Protein AF-A0A7Y7TY84-F1 (afdb_monomer_lite)

Radius of gyration: 26.04 Å; chains: 1; bounding box: 91×41×77 Å

pLDDT: mean 82.01, std 16.74, range [38.75, 97.69]

Secondary structure (DSSP, 8-state):
--------------------------------TT--STTPPP-IIIIIHHHHHHHH-STTTTSSSSSS---SSHHHHHTT--TT-GGG-HHHHHHHS--TTT--SSPTTSPPPPHHHHHHHHHHHHTT------TT----SS--IIIIIHHHHHHHTTTTSSTTT-GGG---SSHHHHHHHH-TTSTT---HHHHHHTSSS--SSTTS---HHHHHHHHHHHHTT----

Foldseek 3Di:
DDDDDDDDDDDDDDDDDPPPPPPPPPPDPPQFPVCPDPPDAQACVAQQQLQCCQFACDVQGQVVPHDDHHSNDLVRQVVQADALDLPPGLVLQLQPPCNPPHRHPPHPPFDGQDPNSSVSVVRCSNNGVDNHHCPPDFPLPDFACRRQVQSLCSSFPQRQQDPVNNVVVHHDNDLVSVCLCPPPVHPNHVPVLCQLVVVVDQHGPNSDHNDPRSSSSSVSCVVVVNDND

Sequence (229 aa):
MITKNVSRFPLLAITFILLISLSSCRHDAELPPIIANVGDSIMFDSQVLPIIVSNCSMAGCHDGSGEKFPLLNYEQVSRRVKAGNPNKSSLYQVITTKGLAGNPMPPSPYPSLTNAQITVIQLWIMEGAKNTSSVNYCDSIHVNYSGTIRSILDNNCVSCHNTALASGNLSLLTYDEVKNATDPSSATFMNLLDHIEGNGYSQMPQNGSLSTCNIAQIKKWINDGFPKN

Structure (mmCIF, N/CA/C/O backbone):
data_AF-A0A7Y7TY84-F1
#
_entry.id   AF-A0A7Y7TY84-F1
#
loop_
_atom_site.group_PDB
_atom_site.id
_atom_site.type_symbol
_atom_site.label_atom_id
_atom_site.label_alt_id
_atom_site.label_comp_id
_atom_site.label_asym_id
_atom_site.label_entity_id
_atom_site.label_seq_id
_atom_site.pdbx_PDB_ins_code
_atom_site.Cartn_x
_atom_site.Cartn_y
_atom_site.Cartn_z
_atom_site.occupancy
_atom_site.B_iso_or_equiv
_atom_site.auth_seq_id
_atom_site.auth_comp_id
_atom_site.auth_asym_id
_atom_site.auth_atom_id
_atom_site.pdbx_PDB_model_num
ATOM 1 N N . MET A 1 1 ? -69.925 -24.127 -57.680 1.00 38.75 1 MET A N 1
ATOM 2 C CA . MET A 1 1 ? -68.553 -24.553 -57.333 1.00 38.75 1 MET A CA 1
ATOM 3 C C . MET A 1 1 ? -67.814 -23.320 -56.813 1.00 38.75 1 MET A C 1
ATOM 5 O O . MET A 1 1 ? -67.667 -22.389 -57.583 1.00 38.75 1 MET A O 1
ATOM 9 N N . ILE A 1 2 ? -67.439 -23.304 -55.521 1.00 45.41 2 ILE A N 1
ATOM 10 C CA . ILE A 1 2 ? -66.267 -22.585 -54.956 1.00 45.41 2 ILE A CA 1
ATOM 11 C C . ILE A 1 2 ? -66.297 -21.037 -55.105 1.00 45.41 2 ILE A C 1
ATOM 13 O O . ILE A 1 2 ? -65.926 -20.501 -56.137 1.00 45.41 2 ILE A O 1
ATOM 17 N N . THR A 1 3 ? -66.761 -20.251 -54.120 1.00 41.44 3 THR A N 1
ATOM 18 C CA . THR A 1 3 ? -65.983 -19.487 -53.088 1.00 41.44 3 THR A CA 1
ATOM 19 C C . THR A 1 3 ? -66.597 -18.076 -52.966 1.00 41.44 3 THR A C 1
ATOM 21 O O . THR A 1 3 ? -67.262 -17.658 -53.899 1.00 41.44 3 THR A O 1
ATOM 24 N N . LYS A 1 4 ? -66.484 -17.250 -51.918 1.00 42.44 4 LYS A N 1
ATOM 25 C CA . LYS A 1 4 ? -65.759 -17.236 -50.639 1.00 42.44 4 LYS A CA 1
ATOM 26 C C . LYS A 1 4 ? -66.503 -16.246 -49.727 1.00 42.44 4 LYS A C 1
ATOM 28 O O . LYS A 1 4 ? -66.894 -15.170 -50.165 1.00 42.44 4 LYS A O 1
ATOM 33 N N . ASN A 1 5 ? -66.656 -16.625 -48.467 1.00 52.06 5 ASN A N 1
ATOM 34 C CA . ASN A 1 5 ? -67.073 -15.778 -47.358 1.00 52.06 5 ASN A CA 1
ATOM 35 C C . ASN A 1 5 ? -65.866 -14.940 -46.903 1.00 52.06 5 ASN A C 1
ATOM 37 O O . ASN A 1 5 ? -64.819 -15.540 -46.660 1.00 52.06 5 ASN A O 1
ATOM 41 N N . VAL A 1 6 ? -65.984 -13.614 -46.757 1.00 55.28 6 VAL A N 1
ATOM 42 C CA . VAL A 1 6 ? -65.069 -12.842 -45.895 1.00 55.28 6 VAL A CA 1
ATOM 43 C C . VAL A 1 6 ? -65.826 -11.693 -45.230 1.00 55.28 6 VAL A C 1
ATOM 45 O O . VAL A 1 6 ? -66.338 -10.780 -45.874 1.00 55.28 6 VAL A O 1
ATOM 48 N N . SER A 1 7 ? -65.900 -11.797 -43.909 1.00 46.66 7 SER A N 1
ATOM 49 C CA . SER A 1 7 ? -66.475 -10.864 -42.952 1.00 46.66 7 SER A CA 1
ATOM 50 C C . SER A 1 7 ? -65.587 -9.640 -42.698 1.00 46.66 7 SER A C 1
ATOM 52 O O . SER A 1 7 ? -64.369 -9.674 -42.851 1.00 46.66 7 SER A O 1
ATOM 54 N N . ARG A 1 8 ? -66.251 -8.570 -42.254 1.00 56.09 8 ARG A N 1
ATOM 55 C CA . ARG A 1 8 ? -65.731 -7.257 -41.848 1.00 56.09 8 ARG A CA 1
ATOM 56 C C . ARG A 1 8 ? -64.619 -7.325 -40.791 1.00 56.09 8 ARG A C 1
ATOM 58 O O . ARG A 1 8 ? -64.715 -8.123 -39.867 1.00 56.09 8 ARG A O 1
ATOM 65 N N . PHE A 1 9 ? -63.692 -6.367 -40.841 1.00 50.41 9 PHE A N 1
ATOM 66 C CA . PHE A 1 9 ? -62.851 -5.970 -39.706 1.00 50.41 9 PHE A CA 1
ATOM 67 C C . PHE A 1 9 ? -62.749 -4.437 -39.646 1.00 50.41 9 PHE A C 1
ATOM 69 O O . PHE A 1 9 ? -62.275 -3.840 -40.614 1.00 50.41 9 PHE A O 1
ATOM 76 N N . PRO A 1 10 ? -63.186 -3.772 -38.558 1.00 49.25 10 PRO A N 1
ATOM 77 C CA . PRO A 1 10 ? -62.831 -2.388 -38.306 1.00 49.25 10 PRO A CA 1
ATOM 78 C C . PRO A 1 10 ? -61.475 -2.303 -37.589 1.00 49.25 10 PRO A C 1
ATOM 80 O O . PRO A 1 10 ? -61.120 -3.136 -36.757 1.00 49.25 10 PRO A O 1
ATOM 83 N N . LEU A 1 11 ? -60.732 -1.271 -37.971 1.00 49.44 11 LEU A N 1
ATOM 84 C CA . LEU A 1 11 ? -59.384 -0.903 -37.554 1.00 49.44 11 LEU A CA 1
ATOM 85 C C . LEU A 1 11 ? -59.323 -0.636 -36.033 1.00 49.44 11 LEU A C 1
ATOM 87 O O . LEU A 1 11 ? -59.952 0.306 -35.554 1.00 49.44 11 LEU A O 1
ATOM 91 N N . LEU A 1 12 ? -58.554 -1.426 -35.275 1.00 48.00 12 LEU A N 1
ATOM 92 C CA . LEU A 1 12 ? -58.175 -1.098 -33.895 1.00 48.00 12 LEU A CA 1
ATOM 93 C C . LEU A 1 12 ? -56.816 -0.382 -33.926 1.00 48.00 12 LEU A C 1
ATOM 95 O O . LEU A 1 12 ? -55.810 -0.975 -34.310 1.00 48.00 12 LEU A O 1
ATOM 99 N N . ALA A 1 13 ? -56.783 0.894 -33.545 1.00 55.25 13 ALA A N 1
ATOM 100 C CA . ALA A 1 13 ? -55.544 1.642 -33.358 1.00 55.25 13 ALA A CA 1
ATOM 101 C C . ALA A 1 13 ? -54.876 1.199 -32.045 1.00 55.25 13 ALA A C 1
ATOM 103 O O . ALA A 1 13 ? -55.401 1.453 -30.963 1.00 55.25 13 ALA A O 1
ATOM 104 N N . ILE A 1 14 ? -53.732 0.520 -32.143 1.00 58.44 14 ILE A N 1
ATOM 105 C CA . ILE A 1 14 ? -52.910 0.115 -30.997 1.00 58.44 14 ILE A CA 1
ATOM 106 C C . ILE A 1 14 ? -51.800 1.156 -30.834 1.00 58.44 14 ILE A C 1
ATOM 108 O O . ILE A 1 14 ? -50.874 1.226 -31.640 1.00 58.44 14 ILE A O 1
ATOM 112 N N . THR A 1 15 ? -51.896 1.981 -29.797 1.00 56.38 15 THR A N 1
ATOM 113 C CA . THR A 1 15 ? -50.815 2.860 -29.345 1.00 56.38 15 THR A CA 1
ATOM 114 C C . THR A 1 15 ? -49.748 2.023 -28.636 1.00 56.38 15 THR A C 1
ATOM 116 O O . THR A 1 15 ? -49.964 1.487 -27.552 1.00 56.38 15 THR A O 1
ATOM 119 N N . PHE A 1 16 ? -48.578 1.887 -29.262 1.00 55.72 16 PHE A N 1
ATOM 120 C CA . PHE A 1 16 ? -47.426 1.175 -28.710 1.00 55.72 16 PHE A CA 1
ATOM 121 C C . PHE A 1 16 ? -46.685 2.090 -27.720 1.00 55.72 16 PHE A C 1
ATOM 123 O O . PHE A 1 16 ? -45.885 2.935 -28.119 1.00 55.72 16 PHE A O 1
ATOM 130 N N . ILE A 1 17 ? -46.979 1.964 -26.422 1.00 57.50 17 ILE A N 1
ATOM 131 C CA . ILE A 1 17 ? -46.180 2.596 -25.363 1.00 57.50 17 ILE A CA 1
ATOM 132 C C . ILE A 1 17 ? -44.903 1.768 -25.207 1.00 57.50 17 ILE A C 1
ATOM 134 O O . ILE A 1 17 ? -44.909 0.685 -24.623 1.00 57.50 17 ILE A O 1
ATOM 138 N N . LEU A 1 18 ? -43.806 2.281 -25.765 1.00 55.44 18 LEU A N 1
ATOM 139 C CA . LEU A 1 18 ? -42.466 1.734 -25.593 1.00 55.44 18 LEU A CA 1
ATOM 140 C C . LEU A 1 18 ? -42.019 1.983 -24.141 1.00 55.44 18 LEU A C 1
ATOM 142 O O . LEU A 1 18 ? -41.504 3.048 -23.804 1.00 55.44 18 LEU A O 1
ATOM 146 N N . LEU A 1 19 ? -42.254 1.000 -23.270 1.00 52.84 19 LEU A N 1
ATOM 147 C CA . LEU A 1 19 ? -41.641 0.905 -21.946 1.00 52.84 19 LEU A CA 1
ATOM 148 C C . LEU A 1 19 ? -40.131 0.711 -22.129 1.00 52.84 19 LEU A C 1
ATOM 150 O O . LEU A 1 19 ? -39.639 -0.409 -22.239 1.00 52.84 19 LEU A O 1
ATOM 154 N N . ILE A 1 20 ? -39.396 1.821 -22.188 1.00 60.34 20 ILE A N 1
ATOM 155 C CA . ILE A 1 20 ? -37.940 1.827 -22.060 1.00 60.34 20 ILE A CA 1
ATOM 156 C C . ILE A 1 20 ? -37.644 1.484 -20.599 1.00 60.34 20 ILE A C 1
ATOM 158 O O . ILE A 1 20 ? -37.598 2.350 -19.726 1.00 60.34 20 ILE A O 1
ATOM 162 N N . SER A 1 21 ? -37.499 0.193 -20.318 1.00 53.09 21 SER A N 1
ATOM 163 C CA . SER A 1 21 ? -36.879 -0.284 -19.091 1.00 53.09 21 SER A CA 1
ATOM 164 C C . SER A 1 21 ? -35.449 0.246 -19.068 1.00 53.09 21 SER A C 1
ATOM 166 O O . SER A 1 21 ? -34.585 -0.233 -19.802 1.00 53.09 21 SER A O 1
ATOM 168 N N . LEU A 1 22 ? -35.216 1.276 -18.253 1.00 52.88 22 LEU A N 1
ATOM 169 C CA . LEU A 1 22 ? -33.881 1.707 -17.866 1.00 52.88 22 LEU A CA 1
ATOM 170 C C . LEU A 1 22 ? -33.252 0.554 -17.082 1.00 52.88 22 LEU A C 1
ATOM 172 O O . LEU A 1 22 ? -33.405 0.449 -15.865 1.00 52.88 22 LEU A O 1
ATOM 176 N N . SER A 1 23 ? -32.573 -0.337 -17.797 1.00 54.16 23 SER A N 1
ATOM 177 C CA . SER A 1 23 ? -31.614 -1.265 -17.218 1.00 54.16 23 SER A CA 1
ATOM 178 C C . SER A 1 23 ? -30.502 -0.422 -16.610 1.00 54.16 23 SER A C 1
ATOM 180 O O . SER A 1 23 ? -29.557 -0.015 -17.279 1.00 54.16 23 SER A O 1
ATOM 182 N N . SER A 1 24 ? -30.668 -0.078 -15.337 1.00 53.19 24 SER A N 1
ATOM 183 C CA . SER A 1 24 ? -29.605 0.496 -14.535 1.00 53.19 24 SER A CA 1
ATOM 184 C C . SER A 1 24 ? -28.547 -0.592 -14.385 1.00 53.19 24 SER A C 1
ATOM 186 O O . SER A 1 24 ? -28.731 -1.543 -13.627 1.00 53.19 24 SER A O 1
ATOM 188 N N . CYS A 1 25 ? -27.463 -0.492 -15.154 1.00 50.47 25 CYS A N 1
ATOM 189 C CA . CYS A 1 25 ? -26.256 -1.248 -14.868 1.00 50.47 25 CYS A CA 1
ATOM 190 C C . CYS A 1 25 ? -25.764 -0.774 -13.501 1.00 50.47 25 CYS A C 1
ATOM 192 O O . CYS A 1 25 ? -25.163 0.297 -13.386 1.00 50.47 25 CYS A O 1
ATOM 194 N N . ARG A 1 26 ? -26.040 -1.547 -12.449 1.00 58.84 26 ARG A N 1
ATOM 195 C CA . ARG A 1 26 ? -25.208 -1.473 -11.255 1.00 58.84 26 ARG A CA 1
ATOM 196 C C . ARG A 1 26 ? -23.823 -1.915 -11.713 1.00 58.84 26 ARG A C 1
ATOM 198 O O . ARG A 1 26 ? -23.641 -3.069 -12.077 1.00 58.84 26 ARG A O 1
ATOM 205 N N . HIS A 1 27 ? -22.883 -0.977 -11.779 1.00 48.97 27 HIS A N 1
ATOM 206 C CA . HIS A 1 27 ? -21.481 -1.348 -11.684 1.00 48.97 27 HIS A CA 1
ATOM 207 C C . HIS A 1 27 ? -21.316 -1.884 -10.266 1.00 48.97 27 HIS A C 1
ATOM 209 O O . HIS A 1 27 ? -21.264 -1.107 -9.310 1.00 48.97 27 HIS A O 1
ATOM 215 N N . ASP A 1 28 ? -21.338 -3.206 -10.129 1.00 48.22 28 ASP A N 1
ATOM 216 C CA . ASP A 1 28 ? -20.781 -3.835 -8.945 1.00 48.22 28 ASP A CA 1
ATOM 217 C C . ASP A 1 28 ? -19.327 -3.371 -8.854 1.00 48.22 28 ASP A C 1
ATOM 219 O O . ASP A 1 28 ? -18.624 -3.286 -9.864 1.00 48.22 28 ASP A O 1
ATOM 223 N N . ALA A 1 29 ? -18.896 -2.977 -7.657 1.00 48.38 29 ALA A N 1
ATOM 224 C CA . ALA A 1 29 ? -17.488 -2.724 -7.427 1.00 48.38 29 ALA A CA 1
ATOM 225 C C . ALA A 1 29 ? -16.772 -4.048 -7.692 1.00 48.38 29 ALA A C 1
ATOM 227 O O . ALA A 1 29 ? -16.908 -4.987 -6.907 1.00 48.38 29 ALA A O 1
ATOM 228 N N . GLU A 1 30 ? -16.077 -4.139 -8.823 1.00 47.59 30 GLU A N 1
ATOM 229 C CA . GLU A 1 30 ? -15.197 -5.260 -9.098 1.00 47.59 30 GLU A CA 1
ATOM 230 C C . GLU A 1 30 ? -14.172 -5.267 -7.968 1.00 47.59 30 GLU A C 1
ATOM 232 O O . GLU A 1 30 ? -13.385 -4.329 -7.796 1.00 47.59 30 GLU A O 1
ATOM 237 N N . LEU A 1 31 ? -14.296 -6.263 -7.091 1.00 52.38 31 LEU A N 1
ATOM 238 C CA . LEU A 1 31 ? -13.348 -6.464 -6.014 1.00 52.38 31 LEU A CA 1
ATOM 239 C C . LEU A 1 31 ? -11.975 -6.593 -6.682 1.00 52.38 31 LEU A C 1
ATOM 241 O O . LEU A 1 31 ? -11.872 -7.263 -7.712 1.00 52.38 31 LEU A O 1
ATOM 245 N N . PRO A 1 32 ? -10.926 -5.946 -6.149 1.00 52.16 32 PRO A N 1
ATOM 246 C CA . PRO A 1 32 ? -9.589 -6.122 -6.694 1.00 52.16 32 PRO A CA 1
ATOM 247 C C . PRO A 1 32 ? -9.288 -7.633 -6.789 1.00 52.16 32 PRO A C 1
ATOM 249 O O . PRO A 1 32 ? -9.705 -8.380 -5.895 1.00 52.16 32 PRO A O 1
ATOM 252 N N . PRO A 1 33 ? -8.565 -8.101 -7.825 1.00 50.56 33 PRO A N 1
ATOM 253 C CA . PRO A 1 33 ? -8.377 -9.526 -8.152 1.00 50.56 33 PRO A CA 1
ATOM 254 C C . PRO A 1 33 ? -7.636 -10.359 -7.082 1.00 50.56 33 PRO A C 1
ATOM 256 O O . PRO A 1 33 ? -7.300 -11.516 -7.299 1.00 50.56 33 PRO A O 1
ATOM 259 N N . ILE A 1 34 ? -7.414 -9.786 -5.900 1.00 48.75 34 ILE A N 1
ATOM 260 C CA . ILE A 1 34 ? -6.936 -10.434 -4.678 1.00 48.75 34 ILE A CA 1
ATOM 261 C C . ILE A 1 34 ? -8.008 -11.245 -3.940 1.00 48.75 34 ILE A C 1
ATOM 263 O O . ILE A 1 34 ? -7.641 -12.017 -3.060 1.00 48.75 34 ILE A O 1
ATOM 267 N N . ILE A 1 35 ? -9.296 -11.128 -4.285 1.00 49.88 35 ILE A N 1
ATOM 268 C CA . ILE A 1 35 ? -10.306 -12.104 -3.839 1.00 49.88 35 ILE A CA 1
ATOM 269 C C . ILE A 1 35 ? -10.431 -13.181 -4.917 1.00 49.88 35 ILE A C 1
ATOM 271 O O . ILE A 1 35 ? -11.467 -13.347 -5.562 1.00 49.88 35 ILE A O 1
ATOM 275 N N . ALA A 1 36 ? -9.333 -13.897 -5.158 1.00 44.31 36 ALA A N 1
ATOM 276 C CA . ALA A 1 36 ? -9.451 -15.211 -5.760 1.00 44.31 36 ALA A CA 1
ATOM 277 C C . ALA A 1 36 ? -10.326 -16.038 -4.799 1.00 44.31 36 ALA A C 1
ATOM 279 O O . ALA A 1 36 ? -9.948 -16.262 -3.660 1.00 44.31 36 ALA A O 1
ATOM 280 N N . ASN A 1 37 ? -11.524 -16.389 -5.270 1.00 48.41 37 ASN A N 1
ATOM 281 C CA . ASN A 1 37 ? -12.633 -17.062 -4.587 1.00 48.41 37 ASN A CA 1
ATOM 282 C C . ASN A 1 37 ? -13.436 -16.240 -3.567 1.00 48.41 37 ASN A C 1
ATOM 284 O O . ASN A 1 37 ? -13.011 -15.934 -2.456 1.00 48.41 37 ASN A O 1
ATOM 288 N N . VAL A 1 38 ? -14.709 -16.030 -3.911 1.00 40.38 38 VAL A N 1
ATOM 289 C CA . VAL A 1 38 ? -15.795 -15.824 -2.945 1.00 40.38 38 VAL A CA 1
ATOM 290 C C . VAL A 1 38 ? -15.818 -17.046 -2.011 1.00 40.38 38 VAL A C 1
ATOM 292 O O . VAL A 1 38 ? -16.409 -18.070 -2.342 1.00 40.38 38 VAL A O 1
ATOM 295 N N . GLY A 1 39 ? -15.106 -16.970 -0.885 1.00 51.69 39 GLY A N 1
ATOM 296 C CA . GLY A 1 39 ? -14.932 -18.085 0.052 1.00 51.69 39 GLY A CA 1
ATOM 297 C C . GLY A 1 39 ? -13.609 -18.084 0.822 1.00 51.69 39 GLY A C 1
ATOM 298 O O . GLY A 1 39 ? -13.559 -18.677 1.901 1.00 51.69 39 GLY A O 1
ATOM 299 N N . ASP A 1 40 ? -12.581 -17.392 0.326 1.00 69.25 40 ASP A N 1
ATOM 300 C CA . ASP A 1 40 ? -11.276 -17.332 0.990 1.00 69.25 40 ASP A CA 1
ATOM 301 C C . ASP A 1 40 ? -11.228 -16.180 2.011 1.00 69.25 40 ASP A C 1
ATOM 303 O O . ASP A 1 40 ? -11.660 -15.059 1.744 1.00 69.25 40 ASP A O 1
ATOM 307 N N . SER A 1 41 ? -10.750 -16.482 3.222 1.00 82.06 41 SER A N 1
ATOM 308 C CA . SER A 1 41 ? -10.644 -15.523 4.332 1.00 82.06 41 SER A CA 1
ATOM 309 C C . SER A 1 41 ? -9.516 -14.519 4.084 1.00 82.06 41 SER A C 1
ATOM 311 O O . SER A 1 41 ? -8.465 -14.885 3.556 1.00 82.06 41 SER A O 1
ATOM 313 N N . ILE A 1 42 ? -9.695 -13.272 4.525 1.00 86.69 42 ILE A N 1
ATOM 314 C CA . ILE A 1 42 ? -8.659 -12.243 4.419 1.00 86.69 42 ILE A CA 1
ATOM 315 C C . ILE A 1 42 ? -7.458 -12.587 5.311 1.00 86.69 42 ILE A C 1
ATOM 317 O O . ILE A 1 42 ? -7.570 -12.800 6.526 1.00 86.69 42 ILE A O 1
ATOM 321 N N . MET A 1 43 ? -6.278 -12.573 4.700 1.00 87.19 43 MET A N 1
ATOM 322 C CA . MET A 1 43 ? -4.996 -12.855 5.334 1.00 87.19 43 MET A CA 1
ATOM 323 C C . MET A 1 43 ? -4.375 -11.564 5.873 1.00 87.19 43 MET A C 1
ATOM 325 O O . MET A 1 43 ? -4.025 -10.656 5.116 1.00 87.19 43 MET A O 1
ATOM 329 N N . PHE A 1 44 ? -4.242 -11.455 7.196 1.00 90.94 44 PHE A N 1
ATOM 330 C CA . PHE A 1 44 ? -3.769 -10.228 7.834 1.00 90.94 44 PHE A CA 1
ATOM 331 C C . PHE A 1 44 ? -2.367 -9.832 7.360 1.00 90.94 44 PHE A C 1
ATOM 333 O O . PHE A 1 44 ? -2.159 -8.685 6.975 1.00 90.94 44 PHE A O 1
ATOM 340 N N . ASP A 1 45 ? -1.419 -10.767 7.360 1.00 85.88 45 ASP A N 1
ATOM 341 C CA . ASP A 1 45 ? -0.004 -10.483 7.085 1.00 85.88 45 ASP A CA 1
ATOM 342 C C . ASP A 1 45 ? 0.295 -10.014 5.650 1.00 85.88 45 ASP A C 1
ATOM 344 O O . ASP A 1 45 ? 1.262 -9.290 5.427 1.00 85.88 45 ASP A O 1
ATOM 348 N N . SER A 1 46 ? -0.532 -10.411 4.687 1.00 82.25 46 SER A N 1
ATOM 349 C CA . SER A 1 46 ? -0.295 -10.239 3.249 1.00 82.25 46 SER A CA 1
ATOM 350 C C . SER A 1 46 ? -1.284 -9.290 2.588 1.00 82.25 46 SER A C 1
ATOM 352 O O . SER A 1 46 ? -0.960 -8.715 1.551 1.00 82.25 46 SER A O 1
ATOM 354 N N . GLN A 1 47 ? -2.464 -9.085 3.181 1.00 87.12 47 GLN A N 1
ATOM 355 C CA . GLN A 1 47 ? -3.492 -8.212 2.612 1.00 87.12 47 GLN A CA 1
ATOM 356 C C . GLN A 1 47 ? -3.766 -6.981 3.479 1.00 87.12 47 GLN A C 1
ATOM 358 O O . GLN A 1 47 ? -3.991 -5.907 2.933 1.00 87.12 47 GLN A O 1
ATOM 363 N N . VAL A 1 48 ? -3.716 -7.089 4.811 1.00 92.81 48 VAL A N 1
ATOM 364 C CA . VAL A 1 48 ? -4.063 -5.969 5.710 1.00 92.81 48 VAL A CA 1
ATOM 365 C C . VAL A 1 48 ? -2.825 -5.209 6.167 1.00 92.81 48 VAL A C 1
ATOM 367 O O . VAL A 1 48 ? -2.751 -3.991 6.011 1.00 92.81 48 VAL A O 1
ATOM 370 N N . LEU A 1 49 ? -1.846 -5.916 6.730 1.00 91.81 49 LEU A N 1
ATOM 371 C CA . LEU A 1 49 ? -0.645 -5.321 7.303 1.00 91.81 49 LEU A CA 1
ATOM 372 C C . LEU A 1 49 ? 0.144 -4.478 6.286 1.00 91.81 49 LEU A C 1
ATOM 374 O O . LEU A 1 49 ? 0.513 -3.363 6.653 1.00 91.81 49 LEU A O 1
ATOM 378 N N . PRO A 1 50 ? 0.324 -4.905 5.017 1.00 90.31 50 PRO A N 1
ATOM 379 C CA . PRO A 1 50 ? 0.933 -4.077 3.977 1.00 90.31 50 PRO A CA 1
ATOM 380 C C . PRO A 1 50 ? 0.294 -2.699 3.821 1.00 90.31 50 PRO A C 1
ATOM 382 O O . PRO A 1 50 ? 0.996 -1.687 3.813 1.00 90.31 50 PRO A O 1
ATOM 385 N N . ILE A 1 51 ? -1.042 -2.655 3.779 1.00 93.69 51 ILE A N 1
ATOM 386 C CA . ILE A 1 51 ? -1.801 -1.410 3.639 1.00 93.69 51 ILE A CA 1
ATOM 387 C C . ILE A 1 51 ? -1.534 -0.512 4.848 1.00 93.69 51 ILE A C 1
ATOM 389 O O . ILE A 1 51 ? -1.263 0.676 4.681 1.00 93.69 51 ILE A O 1
ATOM 393 N N . ILE A 1 52 ? -1.579 -1.069 6.062 1.00 94.19 52 ILE A N 1
ATOM 394 C CA . ILE A 1 52 ? -1.376 -0.295 7.290 1.00 94.19 52 ILE A CA 1
ATOM 395 C C . ILE A 1 52 ? 0.052 0.243 7.387 1.00 94.19 52 ILE A C 1
ATOM 397 O O . ILE A 1 52 ? 0.239 1.442 7.597 1.00 94.19 52 ILE A O 1
ATOM 401 N N . VAL A 1 53 ? 1.061 -0.608 7.207 1.00 91.75 53 VAL A N 1
ATOM 402 C CA . VAL A 1 53 ? 2.463 -0.200 7.363 1.00 91.75 53 VAL A CA 1
ATOM 403 C C . VAL A 1 53 ? 2.831 0.870 6.335 1.00 91.75 53 VAL A C 1
ATOM 405 O O . VAL A 1 53 ? 3.438 1.879 6.692 1.00 91.75 53 VAL A O 1
ATOM 408 N N . SER A 1 54 ? 2.388 0.705 5.088 1.00 89.81 54 SER A N 1
ATOM 409 C CA . SER A 1 54 ? 2.765 1.597 3.983 1.00 89.81 54 SER A CA 1
ATOM 410 C C . SER A 1 54 ? 2.039 2.938 3.998 1.00 89.81 54 SER A C 1
ATOM 412 O O . SER A 1 54 ? 2.541 3.905 3.430 1.00 89.81 54 SER A O 1
ATOM 414 N N . ASN A 1 55 ? 0.863 3.019 4.629 1.00 91.50 55 ASN A N 1
ATOM 415 C CA . ASN A 1 55 ? 0.062 4.247 4.655 1.00 91.50 55 ASN A CA 1
ATOM 416 C C . ASN A 1 55 ? 0.039 4.936 6.025 1.00 91.50 55 ASN A C 1
ATOM 418 O O . ASN A 1 55 ? -0.316 6.108 6.102 1.00 91.50 55 ASN A O 1
ATOM 422 N N . CYS A 1 56 ? 0.370 4.241 7.117 1.00 91.31 56 CYS A N 1
ATOM 423 C CA . CYS A 1 56 ? 0.194 4.772 8.475 1.00 91.31 56 CYS A CA 1
ATOM 424 C C . CYS A 1 56 ? 1.477 4.752 9.306 1.00 91.31 56 CYS A C 1
ATOM 426 O O . CYS A 1 56 ? 1.688 5.651 10.122 1.00 91.31 56 CYS A O 1
ATOM 428 N N . SER A 1 57 ? 2.345 3.761 9.112 1.00 90.81 57 SER A N 1
ATOM 429 C CA . SER A 1 57 ? 3.547 3.578 9.933 1.00 90.81 57 SER A CA 1
ATOM 430 C C . SER A 1 57 ? 4.771 4.291 9.383 1.00 90.81 57 SER A C 1
ATOM 432 O O . SER A 1 57 ? 5.868 3.779 9.510 1.00 90.81 57 SER A O 1
ATOM 434 N N . MET A 1 58 ? 4.613 5.458 8.764 1.00 84.88 58 MET A N 1
ATOM 435 C CA . MET A 1 58 ? 5.729 6.262 8.248 1.00 84.88 58 MET A CA 1
ATOM 436 C C . MET A 1 58 ? 6.443 7.015 9.374 1.00 84.88 58 MET A C 1
ATOM 438 O O . MET A 1 58 ? 5.855 7.243 10.433 1.00 84.88 58 MET A O 1
ATOM 442 N N . ALA A 1 59 ? 7.690 7.427 9.125 1.00 83.88 59 ALA A N 1
ATOM 443 C CA . ALA A 1 59 ? 8.487 8.181 10.088 1.00 83.88 59 ALA A CA 1
ATOM 444 C C . ALA A 1 59 ? 7.706 9.390 10.644 1.00 83.88 59 ALA A C 1
ATOM 446 O O . ALA A 1 59 ? 7.187 10.206 9.880 1.00 83.88 59 ALA A O 1
ATOM 447 N N . GLY A 1 60 ? 7.590 9.482 11.971 1.00 84.06 60 GLY A N 1
ATOM 448 C CA . GLY A 1 60 ? 6.836 10.545 12.649 1.00 84.06 60 GLY A CA 1
ATOM 449 C C . GLY A 1 60 ? 5.306 10.378 12.662 1.00 84.06 60 GLY A C 1
ATOM 450 O O . GLY A 1 60 ? 4.615 11.266 13.157 1.00 84.06 60 GLY A O 1
ATOM 451 N N . CYS A 1 61 ? 4.770 9.264 12.150 1.00 88.62 61 CYS A N 1
ATOM 452 C CA . CYS A 1 61 ? 3.350 8.891 12.234 1.00 88.62 61 CYS A CA 1
ATOM 453 C C . CYS A 1 61 ? 3.160 7.730 13.236 1.00 88.62 61 CYS A C 1
ATOM 455 O O . CYS A 1 61 ? 3.487 7.868 14.413 1.00 88.62 61 CYS A O 1
ATOM 457 N N . HIS A 1 62 ? 2.654 6.570 12.794 1.00 90.94 62 HIS A N 1
ATOM 458 C CA . HIS A 1 62 ? 2.458 5.372 13.627 1.00 90.94 62 HIS A CA 1
ATOM 459 C C . HIS A 1 62 ? 3.628 4.374 13.528 1.00 90.94 62 HIS A C 1
ATOM 461 O O . HIS A 1 62 ? 3.428 3.153 13.506 1.00 90.94 62 HIS A O 1
ATOM 467 N N . ASP A 1 63 ? 4.849 4.899 13.436 1.00 88.62 63 ASP A N 1
ATOM 468 C CA . ASP A 1 63 ? 6.116 4.156 13.355 1.00 88.62 63 ASP A CA 1
ATOM 469 C C . ASP A 1 63 ? 6.658 3.712 14.726 1.00 88.62 63 ASP A C 1
ATOM 471 O O . ASP A 1 63 ? 7.615 2.950 14.806 1.00 88.62 63 ASP A O 1
ATOM 475 N N . GLY A 1 64 ? 6.053 4.191 15.817 1.00 85.69 64 GLY A N 1
ATOM 476 C CA . GLY A 1 64 ? 6.511 3.932 17.183 1.00 85.69 64 GLY A CA 1
ATOM 477 C C . GLY A 1 64 ? 7.544 4.926 17.720 1.00 85.69 64 GLY A C 1
ATOM 478 O O . GLY A 1 64 ? 7.971 4.754 18.861 1.00 85.69 64 GLY A O 1
ATOM 479 N N . SER A 1 65 ? 7.901 5.963 16.953 1.00 76.81 65 SER A N 1
ATOM 480 C CA . SER A 1 65 ? 8.845 7.019 17.351 1.00 76.81 65 SER A CA 1
ATOM 481 C C . SER A 1 65 ? 8.202 8.408 17.531 1.00 76.81 65 SER A C 1
ATOM 483 O O . SER A 1 65 ? 8.739 9.218 18.283 1.00 76.81 65 SER A O 1
ATOM 485 N N . GLY A 1 66 ? 7.057 8.675 16.882 1.00 63.31 66 GLY A N 1
ATOM 486 C CA . GLY A 1 66 ? 6.406 9.998 16.832 1.00 63.31 66 GLY A CA 1
ATOM 487 C C . GLY A 1 66 ? 5.404 10.308 17.960 1.00 63.31 66 GLY A C 1
ATOM 488 O O . GLY A 1 66 ? 5.769 10.751 19.045 1.00 63.31 66 GLY A O 1
ATOM 489 N N . GLU A 1 67 ? 4.109 10.117 17.698 1.00 53.94 67 GLU A N 1
ATOM 490 C CA . GLU A 1 67 ? 2.999 10.341 18.636 1.00 53.94 67 GLU A CA 1
ATOM 491 C C . GLU A 1 67 ? 1.983 9.202 18.507 1.00 53.94 67 GLU A C 1
ATOM 493 O O . GLU A 1 67 ? 1.711 8.727 17.412 1.00 53.94 67 GLU A O 1
ATOM 498 N N . LYS A 1 68 ? 1.357 8.818 19.629 1.00 69.94 68 LYS A N 1
ATOM 499 C CA . LYS A 1 68 ? 0.196 7.913 19.692 1.00 69.94 68 LYS A CA 1
ATOM 500 C C . LYS A 1 68 ? 0.376 6.591 18.927 1.00 69.94 68 LYS A C 1
ATOM 502 O O . LYS A 1 68 ? 0.021 6.481 17.768 1.00 69.94 68 LYS A O 1
ATOM 507 N N . PHE A 1 69 ? 0.730 5.558 19.696 1.00 85.19 69 PHE A N 1
ATOM 508 C CA . PHE A 1 69 ? 0.645 4.116 19.402 1.00 85.19 69 PHE A CA 1
ATOM 509 C C . PHE A 1 69 ? 1.207 3.633 18.035 1.00 85.19 69 PHE A C 1
ATOM 511 O O . PHE A 1 69 ? 0.782 4.078 16.973 1.00 85.19 69 PHE A O 1
ATOM 518 N N . PRO A 1 70 ? 2.100 2.631 18.028 1.00 91.31 70 PRO A N 1
ATOM 519 C CA . PRO A 1 70 ? 2.591 2.038 16.781 1.00 91.31 70 PRO A CA 1
ATOM 520 C C . PRO A 1 70 ? 1.501 1.220 16.063 1.00 91.31 70 PRO A C 1
ATOM 522 O O . PRO A 1 70 ? 0.553 0.769 16.711 1.00 91.31 70 PRO A O 1
ATOM 525 N N . LEU A 1 71 ? 1.647 1.033 14.743 1.00 93.50 71 LEU A N 1
ATOM 526 C CA . LEU A 1 71 ? 0.787 0.205 13.869 1.00 93.50 71 LEU A CA 1
ATOM 527 C C . LEU A 1 71 ? 1.605 -0.747 12.965 1.00 93.50 71 LEU A C 1
ATOM 529 O O . LEU A 1 71 ? 1.316 -0.930 11.790 1.00 93.50 71 LEU A O 1
ATOM 533 N N . LEU A 1 72 ? 2.636 -1.365 13.529 1.00 90.69 72 LEU A N 1
ATOM 534 C CA . LEU A 1 72 ? 3.647 -2.166 12.831 1.00 90.69 72 LEU A CA 1
ATOM 535 C C . LEU A 1 72 ? 3.314 -3.661 12.742 1.00 90.69 72 LEU A C 1
ATOM 537 O O . LEU A 1 72 ? 3.957 -4.393 11.998 1.00 90.69 72 LEU A O 1
ATOM 541 N N . ASN A 1 73 ? 2.368 -4.151 13.546 1.00 92.12 73 ASN A N 1
ATOM 542 C CA . ASN A 1 73 ? 2.052 -5.577 13.635 1.00 92.12 73 ASN A CA 1
ATOM 543 C C . ASN A 1 73 ? 0.602 -5.837 14.050 1.00 92.12 73 ASN A C 1
ATOM 545 O O . ASN A 1 73 ? -0.156 -4.923 14.389 1.00 92.12 73 ASN A O 1
ATOM 549 N N . TYR A 1 74 ? 0.220 -7.113 14.046 1.00 95.00 74 TYR A N 1
ATOM 550 C CA . TYR A 1 74 ? -1.126 -7.547 14.394 1.00 95.00 74 TYR A CA 1
ATOM 551 C C . TYR A 1 74 ? -1.572 -7.059 15.771 1.00 95.00 74 TYR A C 1
ATOM 553 O O . TYR A 1 74 ? -2.667 -6.514 15.902 1.00 95.00 74 TYR A O 1
ATOM 561 N N . GLU A 1 75 ? -0.750 -7.218 16.806 1.00 95.81 75 GLU A N 1
ATOM 562 C CA . GLU A 1 75 ? -1.112 -6.868 18.183 1.00 95.81 75 GLU A CA 1
ATOM 563 C C . GLU A 1 75 ? -1.436 -5.378 18.310 1.00 95.81 75 GLU A C 1
ATOM 565 O O . GLU A 1 75 ? -2.300 -4.971 19.085 1.00 95.81 75 GLU A O 1
ATOM 570 N N . GLN A 1 76 ? -0.739 -4.552 17.542 1.00 95.38 76 GLN A N 1
ATOM 571 C CA . GLN A 1 76 ? -0.912 -3.110 17.524 1.00 95.38 76 GLN A CA 1
ATOM 572 C C . GLN A 1 76 ? -2.142 -2.681 16.717 1.00 95.38 76 GLN A C 1
ATOM 574 O O . GLN A 1 76 ? -2.942 -1.875 17.204 1.00 95.38 76 GLN A O 1
ATOM 579 N N . VAL A 1 77 ? -2.331 -3.261 15.529 1.00 96.00 77 VAL A N 1
ATOM 580 C CA . VAL A 1 77 ? -3.464 -2.965 14.639 1.00 96.00 77 VAL A CA 1
ATOM 581 C C . VAL A 1 77 ? -4.780 -3.487 15.220 1.00 96.00 77 VAL A C 1
ATOM 583 O O . VAL A 1 77 ? -5.772 -2.757 15.269 1.00 96.00 77 VAL A O 1
ATOM 586 N N . SER A 1 78 ? -4.790 -4.716 15.742 1.00 96.88 78 SER A N 1
ATOM 587 C CA . SER A 1 78 ? -5.981 -5.371 16.309 1.00 96.88 78 SER A CA 1
ATOM 588 C C . SER A 1 78 ? -6.579 -4.607 17.497 1.00 96.88 78 SER A C 1
ATOM 590 O O . SER A 1 78 ? -7.797 -4.559 17.656 1.00 96.88 78 SER A O 1
ATOM 592 N N . ARG A 1 79 ? -5.759 -3.897 18.284 1.00 96.38 79 ARG A N 1
ATOM 593 C CA . ARG A 1 79 ? -6.232 -3.015 19.372 1.00 96.38 79 ARG A CA 1
ATOM 594 C C . ARG A 1 79 ? -7.093 -1.845 18.883 1.00 96.38 79 ARG A C 1
ATOM 596 O O . ARG A 1 79 ? -7.708 -1.167 19.705 1.00 96.38 79 ARG A O 1
ATOM 603 N N . ARG A 1 80 ? -7.092 -1.544 17.579 1.00 95.62 80 ARG A N 1
ATOM 604 C CA . ARG A 1 80 ? -7.815 -0.403 16.979 1.00 95.62 80 ARG A CA 1
ATOM 605 C C . ARG A 1 80 ? -9.094 -0.812 16.274 1.00 95.62 80 ARG A C 1
ATOM 607 O O . ARG A 1 80 ? -9.790 0.032 15.705 1.00 95.62 80 ARG A O 1
ATOM 614 N N . VAL A 1 81 ? -9.417 -2.096 16.330 1.00 96.75 81 VAL A N 1
ATOM 615 C CA . VAL A 1 81 ? -10.601 -2.648 15.697 1.00 96.75 81 VAL A CA 1
ATOM 616 C C . VAL A 1 81 ? -11.453 -3.397 16.703 1.00 96.75 81 VAL A C 1
ATOM 618 O O . VAL A 1 81 ? -10.977 -3.960 17.686 1.00 96.75 81 VAL A O 1
ATOM 621 N N . LYS A 1 82 ? -12.754 -3.392 16.444 1.00 97.62 82 LYS A N 1
ATOM 622 C CA . LYS A 1 82 ? -13.719 -4.255 17.100 1.00 97.62 82 LYS A CA 1
ATOM 623 C C . LYS A 1 82 ? -14.078 -5.358 16.116 1.00 97.62 82 LYS A C 1
ATOM 625 O O . LYS A 1 82 ? -14.793 -5.102 15.149 1.00 97.62 82 LYS A O 1
ATOM 630 N N . ALA A 1 83 ? -13.592 -6.567 16.384 1.00 97.69 83 ALA A N 1
ATOM 631 C CA . ALA A 1 83 ? -13.896 -7.759 15.599 1.00 97.69 83 ALA A CA 1
ATOM 632 C C . ALA A 1 83 ? -15.405 -7.868 15.300 1.00 97.69 83 ALA A C 1
ATOM 634 O O . ALA A 1 83 ? -16.246 -7.674 16.184 1.00 97.69 83 ALA A O 1
ATOM 635 N N . GLY A 1 84 ? -15.738 -8.115 14.034 1.00 96.94 84 GLY A N 1
ATOM 636 C CA . GLY A 1 84 ? -17.103 -8.197 13.515 1.00 96.94 84 GLY A CA 1
ATOM 637 C C . GLY A 1 84 ? -17.829 -6.855 13.361 1.00 96.94 84 GLY A C 1
ATOM 638 O O . GLY A 1 84 ? -18.997 -6.843 12.981 1.00 96.94 84 GLY A O 1
ATOM 639 N N . ASN A 1 85 ? -17.204 -5.712 13.677 1.00 96.69 85 ASN A N 1
ATOM 640 C CA . ASN A 1 85 ? -17.883 -4.415 13.638 1.00 96.69 85 ASN A CA 1
ATOM 641 C C . ASN A 1 85 ? -16.976 -3.264 13.149 1.00 96.69 85 ASN A C 1
ATOM 643 O O . ASN A 1 85 ? -16.421 -2.516 13.966 1.00 96.69 85 ASN A O 1
ATOM 647 N N . PRO A 1 86 ? -16.877 -3.056 11.820 1.00 94.25 86 PRO A N 1
ATOM 648 C CA . PRO A 1 86 ? -16.127 -1.942 11.232 1.00 94.25 86 PRO A CA 1
ATOM 649 C C . PRO A 1 86 ? -16.577 -0.576 11.768 1.00 94.25 86 PRO A C 1
ATOM 651 O O . PRO A 1 86 ? -15.756 0.233 12.186 1.00 94.25 86 PRO A O 1
ATOM 654 N N . ASN A 1 87 ? -17.885 -0.351 11.906 1.00 91.50 87 ASN A N 1
ATOM 655 C CA . ASN A 1 87 ? -18.427 0.928 12.381 1.00 91.50 87 ASN A CA 1
ATOM 656 C C . ASN A 1 87 ? -18.073 1.254 13.840 1.00 91.50 87 ASN A C 1
ATOM 658 O O . ASN A 1 87 ? -18.170 2.409 14.246 1.00 91.50 87 ASN A O 1
ATOM 662 N N . LYS A 1 88 ? -17.658 0.270 14.645 1.00 93.12 88 LYS A N 1
ATOM 663 C CA . LYS A 1 88 ? -17.161 0.463 16.021 1.00 93.12 88 LYS A CA 1
ATOM 664 C C . LYS A 1 88 ? -15.637 0.342 16.130 1.00 93.12 88 LYS A C 1
ATOM 666 O O . LYS A 1 88 ? -15.115 0.273 17.240 1.00 93.12 88 LYS A O 1
ATOM 671 N N . SER A 1 89 ? -14.940 0.301 15.000 1.00 94.56 89 SER A N 1
ATOM 672 C CA . SER A 1 89 ? -13.486 0.195 14.916 1.00 94.56 89 SER A CA 1
ATOM 673 C C . SER A 1 89 ? -12.889 1.573 14.655 1.00 94.56 89 SER A C 1
ATOM 675 O O . SER A 1 89 ? -13.169 2.173 13.620 1.00 94.56 89 SER A O 1
ATOM 677 N N . SER A 1 90 ? -12.060 2.080 15.571 1.00 92.44 90 SER A N 1
ATOM 678 C CA . SER A 1 90 ? -11.476 3.421 15.433 1.00 92.44 90 SER A CA 1
ATOM 679 C C . SER A 1 90 ? -10.606 3.543 14.184 1.00 92.44 90 SER A C 1
ATOM 681 O O . SER A 1 90 ? -10.683 4.561 13.504 1.00 92.44 90 SER A O 1
ATOM 683 N N . LEU A 1 91 ? -9.865 2.485 13.831 1.00 94.00 91 LEU A N 1
ATOM 684 C CA . LEU A 1 91 ? -9.099 2.411 12.584 1.00 94.00 91 LEU A CA 1
ATOM 685 C C . LEU A 1 91 ? -9.995 2.586 11.352 1.00 94.00 91 LEU A C 1
ATOM 687 O O . LEU A 1 91 ? -9.690 3.393 10.485 1.00 94.00 91 LEU A O 1
ATOM 691 N N . TYR A 1 92 ? -11.124 1.876 11.285 1.00 94.06 92 TYR A N 1
ATOM 692 C CA . TYR A 1 92 ? -12.011 1.927 10.120 1.00 94.06 92 TYR A CA 1
ATOM 693 C C . TYR A 1 92 ? -12.725 3.282 9.983 1.00 94.06 92 TYR A C 1
ATOM 695 O O . TYR A 1 92 ? -12.904 3.791 8.878 1.00 94.06 92 TYR A O 1
ATOM 703 N N . GLN A 1 93 ? -13.099 3.905 11.103 1.00 91.62 93 GLN A N 1
ATOM 704 C CA . GLN A 1 93 ? -13.772 5.208 11.098 1.00 91.62 93 GLN A CA 1
ATOM 705 C C . GLN A 1 93 ? -12.893 6.328 10.522 1.00 91.62 93 GLN A C 1
ATOM 707 O O . GLN A 1 93 ? -13.392 7.175 9.779 1.00 91.62 93 GLN A O 1
ATOM 712 N N . VAL A 1 94 ? -11.594 6.346 10.847 1.00 91.06 94 VAL A N 1
ATOM 713 C CA . VAL A 1 94 ? -10.688 7.418 10.392 1.00 91.06 94 VAL A CA 1
ATOM 714 C C . VAL A 1 94 ? -10.287 7.296 8.919 1.00 91.06 94 VAL A C 1
ATOM 716 O O . VAL A 1 94 ? -9.904 8.310 8.337 1.00 91.06 94 VAL A O 1
ATOM 719 N N . ILE A 1 95 ? -10.428 6.107 8.312 1.00 92.31 95 ILE A N 1
ATOM 720 C CA . ILE A 1 95 ? -10.091 5.858 6.896 1.00 92.31 95 ILE A CA 1
ATOM 721 C C . ILE A 1 95 ? -11.289 5.946 5.929 1.00 92.31 95 ILE A C 1
ATOM 723 O O . ILE A 1 95 ? -11.069 6.028 4.728 1.00 92.31 95 ILE A O 1
ATOM 727 N N . THR A 1 96 ? -12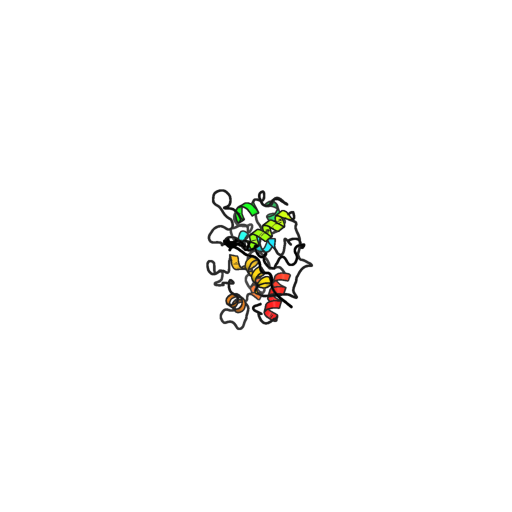.547 5.913 6.401 1.00 87.19 96 THR A N 1
ATOM 728 C CA . THR A 1 96 ? -13.731 5.769 5.511 1.00 87.19 96 THR A CA 1
ATOM 729 C C . THR A 1 96 ? -14.671 6.963 5.457 1.00 87.19 96 THR A C 1
ATOM 731 O O . THR A 1 96 ? -15.198 7.295 4.398 1.00 87.19 96 THR A O 1
ATOM 734 N N . THR A 1 97 ? -14.932 7.623 6.578 1.00 65.19 97 THR A N 1
ATOM 735 C CA . THR A 1 97 ? -16.015 8.608 6.637 1.00 65.19 97 THR A CA 1
ATOM 736 C C . THR A 1 97 ? -15.556 9.820 7.411 1.00 65.19 97 THR A C 1
ATOM 738 O O . THR A 1 97 ? -15.883 9.932 8.587 1.00 65.19 97 THR A O 1
ATOM 741 N N . LYS A 1 98 ? -14.795 10.720 6.768 1.00 56.09 98 LYS A N 1
ATOM 742 C CA . LYS A 1 98 ? -14.474 12.054 7.314 1.00 56.09 98 LYS A CA 1
ATOM 743 C C . LYS A 1 98 ? -14.173 11.987 8.820 1.00 56.09 98 LYS A C 1
ATOM 745 O O . LYS A 1 98 ? -14.984 12.482 9.603 1.00 56.09 98 LYS A O 1
ATOM 750 N N . GLY A 1 99 ? -13.104 11.277 9.206 1.00 47.28 99 GLY A N 1
ATOM 751 C CA . GLY A 1 99 ? -12.817 10.900 10.597 1.00 47.28 99 GLY A CA 1
ATOM 752 C C . GLY A 1 99 ? -13.251 11.987 11.581 1.00 47.28 99 GLY A C 1
ATOM 753 O O . GLY A 1 99 ? -12.769 13.111 11.473 1.00 47.28 99 GLY A O 1
ATOM 754 N N . LEU A 1 100 ? -14.254 11.665 12.410 1.00 56.03 100 LEU A N 1
ATOM 755 C CA . LEU A 1 100 ? -14.901 12.501 13.433 1.00 56.03 100 LEU A CA 1
ATOM 756 C C . LEU A 1 100 ? -14.364 13.947 13.493 1.00 56.03 100 LEU A C 1
ATOM 758 O O . LEU A 1 100 ? -13.305 14.197 14.058 1.00 56.03 100 LEU A O 1
ATOM 762 N N . ALA A 1 101 ? -15.099 14.898 12.915 1.00 52.44 101 ALA A N 1
ATOM 763 C CA . ALA A 1 101 ? -14.802 16.332 13.006 1.00 52.44 101 ALA A CA 1
ATOM 764 C C . ALA A 1 101 ? -13.418 16.797 12.476 1.00 52.44 101 ALA A C 1
ATOM 766 O O . ALA A 1 101 ? -12.902 17.802 12.958 1.00 52.44 101 ALA A O 1
ATOM 767 N N . GLY A 1 102 ? -12.845 16.146 11.451 1.00 58.84 102 GLY A N 1
ATOM 768 C CA . GLY A 1 102 ? -11.895 16.814 10.537 1.00 58.84 102 GLY A CA 1
ATOM 769 C C . GLY A 1 102 ? -10.467 16.269 10.432 1.00 58.84 102 GLY A C 1
ATOM 770 O O . GLY A 1 102 ? -9.664 16.906 9.760 1.00 58.84 102 GLY A O 1
ATOM 771 N N . ASN A 1 103 ? -10.144 15.107 11.011 1.00 75.00 103 ASN A N 1
ATOM 772 C CA . ASN A 1 103 ? -8.784 14.537 10.956 1.00 75.00 103 ASN A CA 1
ATOM 773 C C . ASN A 1 103 ? -8.773 13.142 10.292 1.00 75.00 103 ASN A C 1
ATOM 775 O O . ASN A 1 103 ? -8.687 12.133 11.000 1.00 75.00 103 ASN A O 1
ATOM 779 N N . PRO A 1 104 ? -8.924 13.051 8.954 1.00 87.00 104 PRO A N 1
ATOM 780 C CA . PRO A 1 104 ? -8.831 11.782 8.232 1.00 87.00 104 PRO A CA 1
ATOM 781 C C . PRO A 1 104 ? -7.407 11.214 8.278 1.00 87.00 104 PRO A C 1
ATOM 783 O O . PRO A 1 104 ? -6.438 11.969 8.370 1.00 87.00 104 PRO A O 1
ATOM 786 N N . MET A 1 105 ? -7.301 9.886 8.191 1.00 89.31 105 MET A N 1
ATOM 787 C CA . MET A 1 105 ? -6.020 9.186 8.104 1.00 89.31 105 MET A CA 1
ATOM 788 C C . MET A 1 105 ? -5.872 8.455 6.757 1.00 89.31 105 MET A C 1
ATOM 790 O O . MET A 1 105 ? -6.826 7.802 6.324 1.00 89.31 105 MET A O 1
ATOM 794 N N . PRO A 1 106 ? -4.682 8.508 6.130 1.00 89.75 106 PRO A N 1
ATOM 795 C CA . PRO A 1 106 ? -3.538 9.332 6.536 1.00 89.75 106 PRO A CA 1
ATOM 796 C C . PRO A 1 106 ? -3.805 10.841 6.328 1.00 89.75 106 PRO A C 1
ATOM 798 O O . PRO A 1 106 ? -4.683 11.205 5.541 1.00 89.75 106 PRO A O 1
ATOM 801 N N . PRO A 1 107 ? -3.113 11.731 7.068 1.00 87.62 107 PRO A N 1
ATOM 802 C CA . PRO A 1 107 ? -3.304 13.171 6.935 1.00 87.62 107 PRO A CA 1
ATOM 803 C C . PRO A 1 107 ? -2.697 13.685 5.621 1.00 87.62 107 PRO A C 1
ATOM 805 O O . PRO A 1 107 ? -1.784 13.082 5.065 1.00 87.62 107 PRO A O 1
ATOM 808 N N . SER A 1 108 ? -3.144 14.851 5.149 1.00 84.88 108 SER A N 1
ATOM 809 C CA . SER A 1 108 ? -2.474 15.559 4.045 1.00 84.88 108 SER A CA 1
ATOM 810 C C . SER A 1 108 ? -0.985 15.780 4.372 1.00 84.88 108 SER A C 1
ATOM 812 O O . SER A 1 108 ? -0.682 16.122 5.518 1.00 84.88 108 SER A O 1
ATOM 814 N N . PRO A 1 109 ? -0.049 15.652 3.411 1.00 85.31 109 PRO A N 1
ATOM 815 C CA . PRO A 1 109 ? -0.241 15.490 1.962 1.00 85.31 109 PRO A CA 1
ATOM 816 C C . PRO A 1 109 ? -0.372 14.037 1.473 1.00 85.31 109 PRO A C 1
ATOM 818 O O . PRO A 1 109 ? -0.371 13.808 0.264 1.00 85.31 109 PRO A O 1
ATOM 821 N N . TYR A 1 110 ? -0.471 13.056 2.370 1.00 86.12 110 TYR A N 1
ATOM 822 C CA . TYR A 1 110 ? -0.587 11.655 1.976 1.00 86.12 110 TYR A CA 1
ATOM 823 C C . TYR A 1 110 ? -1.949 11.367 1.329 1.00 86.12 110 TYR A C 1
ATOM 825 O O . TYR A 1 110 ? -2.974 11.873 1.799 1.00 86.12 110 TYR A O 1
ATOM 833 N N . PRO A 1 111 ? -1.989 10.571 0.244 1.00 85.88 111 PRO A N 1
ATOM 834 C CA . PRO A 1 111 ? -3.244 10.202 -0.390 1.00 85.88 111 PRO A CA 1
ATOM 835 C C . PRO A 1 111 ? -4.094 9.354 0.561 1.00 85.88 111 PRO A C 1
ATOM 837 O O . PRO A 1 111 ? -3.584 8.533 1.319 1.00 85.88 111 PRO A O 1
ATOM 840 N N . SER A 1 112 ? -5.414 9.528 0.499 1.00 89.31 112 SER A N 1
ATOM 841 C CA . SER A 1 112 ? -6.338 8.618 1.178 1.00 89.31 112 SER A CA 1
ATOM 842 C C . SER A 1 112 ? -6.244 7.206 0.595 1.00 89.31 112 SER A C 1
ATOM 844 O O . SER A 1 112 ? -5.927 7.036 -0.584 1.00 89.31 112 SER A O 1
ATOM 846 N N . LEU A 1 113 ? -6.572 6.198 1.409 1.00 91.62 113 LEU A N 1
ATOM 847 C CA . LEU A 1 113 ? -6.654 4.811 0.949 1.00 91.62 113 LEU A CA 1
ATOM 848 C C . LEU A 1 113 ? -7.670 4.672 -0.191 1.00 91.62 113 LEU A C 1
ATOM 850 O O . LEU A 1 113 ? -8.704 5.346 -0.221 1.00 91.62 113 LEU A O 1
ATOM 854 N N . THR A 1 114 ? -7.399 3.743 -1.104 1.00 90.12 114 THR A N 1
ATOM 855 C CA . THR A 1 114 ? -8.331 3.409 -2.185 1.00 90.12 114 THR A CA 1
ATOM 856 C C . THR A 1 114 ? -9.537 2.630 -1.650 1.00 90.12 114 THR A C 1
ATOM 858 O O . THR A 1 114 ? -9.470 1.965 -0.614 1.00 90.12 114 THR A O 1
ATOM 861 N N . ASN A 1 115 ? -10.653 2.636 -2.388 1.00 90.00 115 ASN A N 1
ATOM 862 C CA . ASN A 1 115 ? -11.836 1.843 -2.024 1.00 90.00 115 ASN A CA 1
ATOM 863 C C . ASN A 1 115 ? -11.519 0.342 -1.903 1.00 90.00 115 ASN A C 1
ATOM 865 O O . ASN A 1 115 ? -12.060 -0.335 -1.030 1.00 90.00 115 ASN A O 1
ATOM 869 N N . ALA A 1 116 ? -10.616 -0.168 -2.744 1.00 88.00 116 ALA A N 1
ATOM 870 C CA . ALA A 1 116 ? -10.116 -1.538 -2.686 1.00 88.00 116 ALA A CA 1
ATOM 871 C C . ALA A 1 116 ? -9.415 -1.832 -1.347 1.00 88.00 116 ALA A C 1
ATOM 873 O O . ALA A 1 116 ? -9.753 -2.804 -0.671 1.00 88.00 116 ALA A O 1
ATOM 874 N N . GLN A 1 117 ? -8.505 -0.953 -0.919 1.00 93.38 117 GLN A N 1
ATOM 875 C CA . GLN A 1 117 ? -7.800 -1.073 0.362 1.00 93.38 117 GLN A CA 1
ATOM 876 C C . GLN A 1 117 ? -8.754 -0.994 1.557 1.00 93.38 117 GLN A C 1
ATOM 878 O O . GLN A 1 117 ? -8.686 -1.813 2.476 1.00 93.38 117 GLN A O 1
ATOM 883 N N . ILE A 1 118 ? -9.688 -0.042 1.518 1.00 93.56 118 ILE A N 1
ATOM 884 C CA . ILE A 1 118 ? -10.739 0.102 2.530 1.00 93.56 118 ILE A CA 1
ATOM 885 C C . ILE A 1 118 ? -11.588 -1.173 2.616 1.00 93.56 118 ILE A C 1
ATOM 887 O O . ILE A 1 118 ? -11.905 -1.618 3.719 1.00 93.56 118 ILE A O 1
ATOM 891 N N . THR A 1 119 ? -11.925 -1.776 1.474 1.00 92.69 119 THR A N 1
ATOM 892 C CA . THR A 1 119 ? -12.727 -3.007 1.409 1.00 92.69 119 THR A CA 1
ATOM 893 C C . THR A 1 119 ? -11.990 -4.190 2.033 1.00 92.69 119 THR A C 1
ATOM 895 O O . THR A 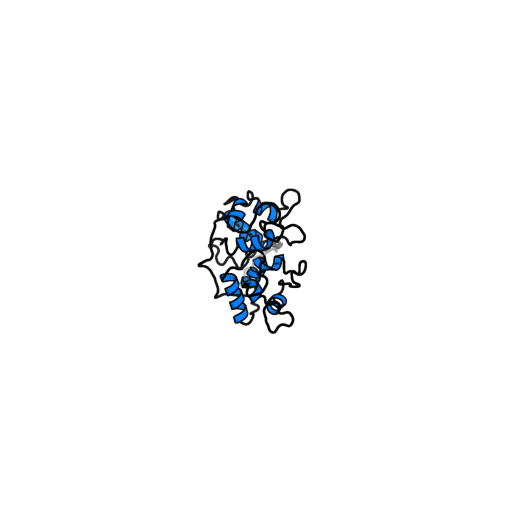1 119 ? -12.582 -4.904 2.839 1.00 92.69 119 THR A O 1
ATOM 898 N N . VAL A 1 120 ? -10.694 -4.368 1.753 1.00 92.50 120 VAL A N 1
ATOM 899 C CA . VAL A 1 120 ? -9.871 -5.420 2.385 1.00 92.50 120 VAL A CA 1
ATOM 900 C C . VAL A 1 120 ? -9.872 -5.279 3.911 1.00 92.50 120 VAL A C 1
ATOM 902 O O . VAL A 1 120 ? -10.120 -6.250 4.628 1.00 92.50 120 VAL A O 1
ATOM 905 N N . ILE A 1 121 ? -9.669 -4.060 4.422 1.00 95.69 121 ILE A N 1
ATOM 906 C CA . ILE A 1 121 ? -9.702 -3.786 5.867 1.00 95.69 121 ILE A CA 1
ATOM 907 C C . ILE A 1 121 ? -11.104 -4.043 6.440 1.00 95.69 121 ILE A C 1
ATOM 909 O O . ILE A 1 121 ? -11.234 -4.624 7.520 1.00 95.69 121 ILE A O 1
ATOM 913 N N . GLN A 1 122 ? -12.159 -3.632 5.731 1.00 95.31 122 GLN A N 1
ATOM 914 C CA . GLN A 1 122 ? -13.544 -3.860 6.141 1.00 95.31 122 GLN A CA 1
ATOM 915 C C . GLN A 1 122 ? -13.846 -5.351 6.295 1.00 95.31 122 GLN A C 1
ATOM 917 O O . GLN A 1 122 ? -14.366 -5.759 7.336 1.00 95.31 122 GLN A O 1
ATOM 922 N N . LEU A 1 123 ? -13.515 -6.146 5.274 1.00 94.44 123 LEU A N 1
ATOM 923 C CA . LEU A 1 123 ? -13.761 -7.585 5.239 1.00 94.44 123 LEU A CA 1
ATOM 924 C C . LEU A 1 123 ? -12.988 -8.297 6.346 1.00 94.44 123 LEU A C 1
ATOM 926 O O . LEU A 1 123 ? -13.595 -9.026 7.128 1.00 94.44 123 LEU A O 1
ATOM 930 N N . TRP A 1 124 ? -11.702 -7.986 6.522 1.00 95.31 124 TRP A N 1
ATOM 931 C CA . TRP A 1 124 ? -10.913 -8.529 7.630 1.00 95.31 124 TRP A CA 1
ATOM 932 C C . TRP A 1 124 ? -11.549 -8.249 8.997 1.00 95.31 124 TRP A C 1
ATOM 934 O O . TRP A 1 124 ? -11.660 -9.152 9.832 1.00 95.31 124 TRP A O 1
ATOM 944 N N . ILE A 1 125 ? -12.023 -7.018 9.237 1.00 96.75 125 ILE A N 1
ATOM 945 C CA . ILE A 1 125 ? -12.720 -6.689 10.488 1.00 96.75 125 ILE A CA 1
ATOM 946 C C . ILE A 1 125 ? -14.012 -7.503 10.611 1.00 96.75 125 ILE A C 1
ATOM 948 O O . ILE A 1 125 ? -14.278 -8.045 11.687 1.00 96.75 125 ILE A O 1
ATOM 952 N N . MET A 1 126 ? -14.807 -7.604 9.542 1.00 95.69 126 MET A N 1
ATOM 953 C CA . MET A 1 126 ? -16.056 -8.378 9.519 1.00 95.69 126 MET A CA 1
ATOM 954 C C . MET A 1 126 ? -15.831 -9.872 9.794 1.00 95.69 126 MET A C 1
ATOM 956 O O . MET A 1 126 ? -16.615 -10.470 10.527 1.00 95.69 126 MET A O 1
ATOM 960 N N . GLU A 1 127 ? -14.729 -10.446 9.312 1.00 94.38 127 GLU A N 1
ATOM 961 C CA . GLU A 1 127 ? -14.315 -11.844 9.533 1.00 94.38 127 GLU A CA 1
ATOM 962 C C . GLU A 1 127 ? -13.748 -12.121 10.938 1.00 94.38 127 GLU A C 1
ATOM 964 O O . GLU A 1 127 ? -13.340 -13.242 11.267 1.00 94.38 127 GLU A O 1
ATOM 969 N N . GLY A 1 128 ? -13.742 -11.104 11.799 1.00 96.00 128 GLY A N 1
ATOM 970 C CA . GLY A 1 128 ? -13.319 -11.217 13.189 1.00 96.00 128 GLY A CA 1
ATOM 971 C C . GLY A 1 128 ? -11.892 -10.747 13.452 1.00 96.00 128 GLY A C 1
ATOM 972 O O . GLY A 1 128 ? -11.381 -11.015 14.536 1.00 96.00 128 GLY A O 1
ATOM 973 N N . ALA A 1 129 ? -11.273 -10.035 12.505 1.00 96.38 129 ALA A N 1
ATOM 974 C CA . ALA A 1 129 ? -9.966 -9.399 12.647 1.00 96.38 129 ALA A CA 1
ATOM 975 C C . ALA A 1 129 ? -8.862 -10.364 13.118 1.00 96.38 129 ALA A C 1
ATOM 977 O O . ALA A 1 129 ? -8.122 -10.051 14.043 1.00 96.38 129 ALA A O 1
ATOM 978 N N . LYS A 1 130 ? -8.788 -11.560 12.524 1.00 93.69 130 LYS A N 1
ATOM 979 C CA . LYS A 1 130 ? -7.876 -12.636 12.947 1.00 93.69 130 LYS A CA 1
ATOM 980 C C . LYS A 1 130 ? -6.433 -12.377 12.499 1.00 93.69 130 LYS A C 1
ATOM 982 O O . LYS A 1 130 ? -6.213 -11.742 11.470 1.00 93.69 130 LYS A O 1
ATOM 987 N N . ASN A 1 131 ? -5.461 -12.912 13.246 1.00 92.88 131 ASN A N 1
ATOM 988 C CA . ASN A 1 131 ? -4.046 -12.933 12.852 1.00 92.88 131 ASN A CA 1
ATOM 989 C C . ASN A 1 131 ? -3.778 -14.109 11.905 1.00 92.88 131 ASN A C 1
ATOM 991 O O . ASN A 1 131 ? -3.266 -15.152 12.309 1.00 92.88 131 ASN A O 1
ATOM 995 N N . THR A 1 132 ? -4.233 -13.983 10.667 1.00 86.56 132 THR A N 1
ATOM 996 C CA . THR A 1 132 ? -4.082 -15.001 9.627 1.00 86.56 132 THR A CA 1
ATOM 997 C C . THR A 1 132 ? -2.784 -14.768 8.855 1.00 86.56 132 THR A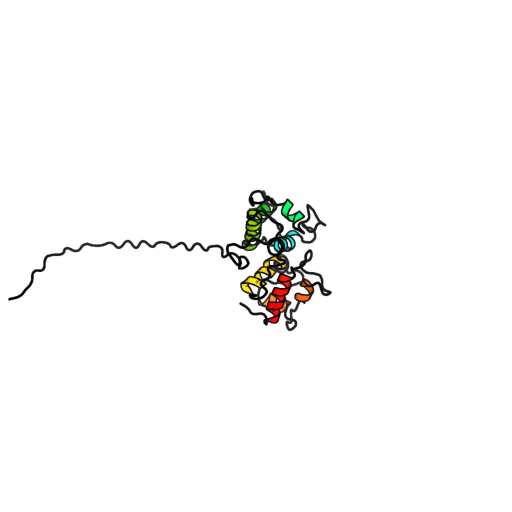 C 1
ATOM 999 O O . THR A 1 132 ? -2.506 -13.643 8.440 1.00 86.56 132 THR A O 1
ATOM 1002 N N . SER A 1 133 ? -1.986 -15.829 8.673 1.00 77.88 133 SER A N 1
ATOM 1003 C CA . SER A 1 133 ? -0.711 -15.763 7.952 1.00 77.88 133 SER A CA 1
ATOM 1004 C C . SER A 1 133 ? -0.716 -16.560 6.650 1.00 77.88 133 SER A C 1
ATOM 1006 O O . SER A 1 133 ? -1.133 -17.718 6.617 1.00 77.88 133 SER A O 1
ATOM 1008 N N . SER A 1 134 ? -0.224 -15.927 5.591 1.00 68.56 134 SER A N 1
ATOM 1009 C CA . SER A 1 134 ? -0.109 -16.412 4.212 1.00 68.56 134 SER A CA 1
ATOM 1010 C C . SER A 1 134 ? 0.954 -17.486 3.983 1.00 68.56 134 SER A C 1
ATOM 1012 O O . SER A 1 134 ? 1.197 -17.846 2.835 1.00 68.56 134 SER A O 1
ATOM 1014 N N . VAL A 1 135 ? 1.556 -18.056 5.035 1.00 62.41 135 VAL A N 1
ATOM 1015 C CA . VAL A 1 135 ? 2.662 -19.033 4.940 1.00 62.41 135 VAL A CA 1
ATOM 1016 C C . VAL A 1 135 ? 2.402 -20.243 4.026 1.00 62.41 135 VAL A C 1
ATOM 1018 O O . VAL A 1 135 ? 3.360 -20.906 3.648 1.00 62.41 135 VAL A O 1
ATOM 1021 N N . ASN A 1 136 ? 1.157 -20.497 3.604 1.00 57.44 136 ASN A N 1
ATOM 1022 C CA . ASN A 1 136 ? 0.810 -21.559 2.651 1.00 57.44 136 ASN A CA 1
ATOM 1023 C C . ASN A 1 136 ? 0.039 -21.097 1.398 1.00 57.44 136 ASN A C 1
ATOM 1025 O O . ASN A 1 136 ? -0.337 -21.942 0.589 1.00 57.44 136 ASN A O 1
ATOM 1029 N N . TYR A 1 137 ? -0.215 -19.797 1.220 1.00 66.75 137 TYR A N 1
ATOM 1030 C CA . TYR A 1 137 ? -0.949 -19.282 0.061 1.00 66.75 137 TYR A CA 1
ATOM 1031 C C . TYR A 1 137 ? -0.127 -18.210 -0.647 1.00 66.75 137 TYR A C 1
ATOM 1033 O O . TYR A 1 137 ? -0.175 -17.029 -0.314 1.00 66.75 137 TYR A O 1
ATOM 1041 N N . CYS A 1 138 ? 0.654 -18.654 -1.628 1.00 75.06 138 CYS A N 1
ATOM 1042 C CA . CYS A 1 138 ? 1.330 -17.780 -2.568 1.00 75.06 138 CYS A CA 1
ATOM 1043 C C . CYS A 1 138 ? 1.068 -18.284 -3.982 1.00 75.06 138 CYS A C 1
ATOM 1045 O O . CYS A 1 138 ? 1.678 -19.268 -4.410 1.00 75.06 138 CYS A O 1
ATOM 1047 N N . ASP A 1 139 ? 0.172 -17.619 -4.713 1.00 75.81 139 ASP A N 1
ATOM 1048 C CA . ASP A 1 139 ? 0.033 -17.888 -6.142 1.00 75.81 139 ASP A CA 1
ATOM 1049 C C . ASP A 1 139 ? 1.210 -17.251 -6.889 1.00 75.81 139 ASP A C 1
ATOM 1051 O O . ASP A 1 139 ? 1.194 -16.078 -7.264 1.00 75.81 139 ASP A O 1
ATOM 1055 N N . SER A 1 140 ? 2.272 -18.035 -7.050 1.00 76.75 140 SER A N 1
ATOM 1056 C CA . SER A 1 140 ? 3.440 -17.682 -7.860 1.00 76.75 140 SER A CA 1
ATOM 1057 C C . SER A 1 140 ? 3.343 -18.208 -9.297 1.00 76.75 140 SER A C 1
ATOM 1059 O O . SER A 1 140 ? 4.275 -18.023 -10.084 1.00 76.75 140 SER A O 1
ATOM 1061 N N . ILE A 1 141 ? 2.226 -18.854 -9.653 1.00 78.62 141 ILE A N 1
ATOM 1062 C CA . ILE A 1 141 ? 2.009 -19.456 -10.970 1.00 78.62 141 ILE A CA 1
ATOM 1063 C C . ILE A 1 141 ? 1.276 -18.463 -11.874 1.00 78.62 141 ILE A C 1
ATOM 1065 O O . ILE A 1 141 ? 1.751 -18.184 -12.977 1.00 78.62 141 ILE A O 1
ATOM 1069 N N . HIS A 1 142 ? 0.167 -17.888 -11.405 1.00 85.06 142 HIS A N 1
ATOM 1070 C CA . HIS A 1 142 ? -0.671 -16.973 -12.188 1.00 85.06 142 HIS A CA 1
ATOM 1071 C C . HIS A 1 142 ? -0.391 -15.511 -11.839 1.00 85.06 142 HIS A C 1
ATOM 1073 O O . HIS A 1 142 ? -1.255 -14.772 -11.370 1.00 85.06 142 HIS A O 1
ATOM 1079 N N . VAL A 1 143 ? 0.844 -15.082 -12.092 1.00 90.81 143 VAL A N 1
ATOM 1080 C CA . VAL A 1 143 ? 1.245 -13.684 -11.913 1.00 90.81 143 VAL A CA 1
ATOM 1081 C C . VAL A 1 143 ? 0.931 -12.887 -13.180 1.00 90.81 143 VAL A C 1
ATOM 1083 O O . VAL A 1 143 ? 1.379 -13.240 -14.271 1.00 90.81 143 VAL A O 1
ATOM 1086 N N . ASN A 1 144 ? 0.187 -11.791 -13.037 1.00 92.81 144 ASN A N 1
ATOM 1087 C CA . ASN A 1 144 ? -0.044 -10.809 -14.101 1.00 92.81 144 ASN A CA 1
ATOM 1088 C C . ASN A 1 144 ? 0.191 -9.381 -13.593 1.00 92.81 144 ASN A C 1
ATOM 1090 O O . ASN A 1 144 ? 0.228 -9.130 -12.381 1.00 92.81 144 ASN A O 1
ATOM 1094 N N . TYR A 1 145 ? 0.388 -8.441 -14.515 1.00 95.19 145 TYR A N 1
ATOM 1095 C CA . TYR A 1 145 ? 0.672 -7.064 -14.135 1.00 95.19 145 TYR A CA 1
ATOM 1096 C C . TYR A 1 145 ? -0.559 -6.367 -13.547 1.00 95.19 145 TYR A C 1
ATOM 1098 O O . TYR A 1 145 ? -0.478 -5.791 -12.460 1.00 95.19 145 TYR A O 1
ATOM 1106 N N . SER A 1 146 ? -1.684 -6.415 -14.260 1.00 93.00 146 SER A N 1
ATOM 1107 C CA . SER A 1 146 ? -2.903 -5.648 -13.985 1.00 93.00 146 SER A CA 1
ATOM 1108 C C . SER A 1 146 ? -3.557 -6.005 -12.649 1.00 93.00 146 SER A C 1
ATOM 1110 O O . SER A 1 146 ? -4.102 -5.127 -11.981 1.00 93.00 146 SER A O 1
ATOM 1112 N N . GLY A 1 147 ? -3.457 -7.266 -12.236 1.00 89.19 147 GLY A N 1
ATOM 1113 C CA . GLY A 1 147 ? -3.980 -7.779 -10.979 1.00 89.19 147 GLY A CA 1
ATOM 1114 C C . GLY A 1 147 ? -2.911 -7.954 -9.910 1.00 89.19 147 GLY A C 1
ATOM 1115 O O . GLY A 1 147 ? -2.958 -7.275 -8.885 1.00 89.19 147 GLY A O 1
ATOM 1116 N N . THR A 1 148 ? -1.950 -8.857 -10.121 1.00 90.62 148 THR A N 1
ATOM 1117 C CA . THR A 1 148 ? -0.989 -9.243 -9.072 1.00 90.62 148 THR A CA 1
ATOM 1118 C C . THR A 1 148 ? -0.010 -8.112 -8.762 1.00 90.62 148 THR A C 1
ATOM 1120 O O . THR A 1 148 ? 0.041 -7.624 -7.633 1.00 90.62 148 THR A O 1
ATOM 1123 N N . ILE A 1 149 ? 0.755 -7.658 -9.760 1.00 94.88 149 ILE A N 1
ATOM 1124 C CA . ILE A 1 149 ? 1.832 -6.680 -9.538 1.00 94.88 149 ILE A CA 1
ATOM 1125 C C . ILE A 1 149 ? 1.269 -5.318 -9.148 1.00 94.88 149 ILE A C 1
ATOM 1127 O O . ILE A 1 149 ? 1.740 -4.713 -8.185 1.00 94.88 149 ILE A O 1
ATOM 1131 N N . ARG A 1 150 ? 0.226 -4.852 -9.841 1.00 94.50 150 ARG A N 1
ATOM 1132 C CA . ARG A 1 150 ? -0.439 -3.586 -9.520 1.00 94.50 150 ARG A CA 1
ATOM 1133 C C . ARG A 1 150 ? -0.962 -3.575 -8.086 1.00 94.50 150 ARG A C 1
ATOM 1135 O O . ARG A 1 150 ? -0.714 -2.607 -7.371 1.00 94.50 150 ARG A O 1
ATOM 1142 N N . SER A 1 151 ? -1.591 -4.664 -7.633 1.00 90.75 151 SER A N 1
ATOM 1143 C CA . SER A 1 151 ? -2.083 -4.764 -6.256 1.00 90.75 151 SER A CA 1
ATOM 1144 C C . SER A 1 151 ? -0.953 -4.711 -5.225 1.00 90.75 151 SER A C 1
ATOM 1146 O O . SER A 1 151 ? -1.075 -3.997 -4.226 1.00 90.75 151 SER A O 1
ATOM 1148 N N . ILE A 1 152 ? 0.171 -5.397 -5.471 1.00 92.19 152 ILE A N 1
ATOM 1149 C CA . ILE A 1 152 ? 1.345 -5.314 -4.590 1.00 92.19 152 ILE A CA 1
ATOM 1150 C C . ILE A 1 152 ? 1.826 -3.863 -4.500 1.00 92.19 152 ILE A C 1
ATOM 1152 O O . ILE A 1 152 ? 1.990 -3.342 -3.397 1.00 92.19 152 ILE A O 1
ATOM 1156 N N . LEU A 1 153 ? 2.004 -3.190 -5.635 1.00 94.75 153 LEU A N 1
ATOM 1157 C CA . LEU A 1 153 ? 2.509 -1.818 -5.673 1.00 94.75 153 LEU A CA 1
ATOM 1158 C C . LEU A 1 153 ? 1.558 -0.822 -4.998 1.00 94.75 153 LEU A C 1
ATOM 1160 O O . LEU A 1 153 ? 2.012 0.049 -4.257 1.00 94.75 153 LEU A O 1
ATOM 1164 N N . ASP A 1 154 ? 0.250 -0.956 -5.208 1.00 92.44 154 ASP A N 1
ATOM 1165 C CA . ASP A 1 154 ? -0.748 -0.070 -4.599 1.00 92.44 154 ASP A CA 1
ATOM 1166 C C . ASP A 1 154 ? -0.767 -0.202 -3.077 1.00 92.44 154 ASP A C 1
ATOM 1168 O O . ASP A 1 154 ? -0.881 0.793 -2.361 1.00 92.44 154 ASP A O 1
ATOM 1172 N N . ASN A 1 155 ? -0.613 -1.428 -2.576 1.00 90.44 155 ASN A N 1
ATOM 1173 C CA . ASN A 1 155 ? -0.663 -1.716 -1.147 1.00 90.44 155 ASN A CA 1
ATOM 1174 C C . ASN A 1 155 ? 0.652 -1.439 -0.418 1.00 90.44 155 ASN A C 1
ATOM 1176 O O . ASN A 1 155 ? 0.623 -1.263 0.797 1.00 90.44 155 ASN A O 1
ATOM 1180 N N . ASN A 1 156 ? 1.782 -1.410 -1.133 1.00 92.00 156 ASN A N 1
ATOM 1181 C CA . ASN A 1 156 ? 3.107 -1.369 -0.511 1.00 92.00 156 ASN A CA 1
ATOM 1182 C C . ASN A 1 156 ? 3.967 -0.159 -0.897 1.00 92.00 156 ASN A C 1
ATOM 1184 O O . ASN A 1 156 ? 4.916 0.157 -0.184 1.00 92.00 156 ASN A O 1
ATOM 1188 N N . CYS A 1 157 ? 3.702 0.494 -2.031 1.00 92.50 157 CYS A N 1
ATOM 1189 C CA . CYS A 1 157 ? 4.676 1.407 -2.641 1.00 92.50 157 CYS A CA 1
ATOM 1190 C C . CYS A 1 157 ? 4.088 2.777 -2.998 1.00 92.50 157 CYS A C 1
ATOM 1192 O O . CYS A 1 157 ? 4.724 3.806 -2.766 1.00 92.50 157 CYS A O 1
ATOM 1194 N N . VAL A 1 158 ? 2.882 2.811 -3.572 1.00 92.56 158 VAL A N 1
ATOM 1195 C CA . VAL A 1 158 ? 2.322 4.026 -4.196 1.00 92.56 158 VAL A CA 1
ATOM 1196 C C . VAL A 1 158 ? 2.018 5.144 -3.199 1.00 92.56 158 VAL A C 1
ATOM 1198 O O . VAL A 1 158 ? 2.019 6.308 -3.594 1.00 92.56 158 VAL A O 1
ATOM 1201 N N . SER A 1 159 ? 1.815 4.843 -1.915 1.00 89.06 159 SER A N 1
ATOM 1202 C CA . SER A 1 159 ? 1.577 5.869 -0.887 1.00 89.06 159 SER A CA 1
ATOM 1203 C C . SER A 1 159 ? 2.686 6.929 -0.843 1.00 89.06 159 SER A C 1
ATOM 1205 O O . SER A 1 159 ? 2.386 8.112 -0.680 1.00 89.06 159 SER A O 1
ATOM 1207 N N . CYS A 1 160 ? 3.937 6.528 -1.096 1.00 89.56 160 CYS A N 1
ATOM 1208 C CA . CYS A 1 160 ? 5.103 7.416 -1.159 1.00 89.56 160 CYS A CA 1
ATOM 1209 C C . CYS A 1 160 ? 5.663 7.586 -2.584 1.00 89.56 160 CYS A C 1
ATOM 1211 O O . CYS A 1 160 ? 6.165 8.657 -2.934 1.00 89.56 160 CYS A O 1
ATOM 1213 N N . HIS A 1 161 ? 5.569 6.555 -3.428 1.00 92.50 161 HIS A N 1
ATOM 1214 C CA . HIS A 1 161 ? 6.116 6.544 -4.792 1.00 92.50 161 HIS A CA 1
ATOM 1215 C C . HIS A 1 161 ? 5.044 6.861 -5.842 1.00 92.50 161 HIS A C 1
ATOM 1217 O O . HIS A 1 161 ? 4.709 6.044 -6.703 1.00 92.50 161 HIS A O 1
ATOM 1223 N N . ASN A 1 162 ? 4.480 8.062 -5.753 1.00 90.50 162 ASN A N 1
ATOM 1224 C CA . ASN A 1 162 ? 3.507 8.605 -6.703 1.00 90.50 162 ASN A CA 1
ATOM 1225 C C . ASN A 1 162 ? 3.969 9.971 -7.232 1.00 90.50 162 ASN A C 1
ATOM 1227 O O . ASN A 1 162 ? 4.964 10.516 -6.772 1.00 90.50 162 ASN A O 1
ATOM 1231 N N . THR A 1 163 ? 3.242 10.562 -8.175 1.00 87.00 163 THR A N 1
ATOM 1232 C CA . THR A 1 163 ? 3.616 11.856 -8.774 1.00 87.00 163 THR A CA 1
ATOM 1233 C C . THR A 1 163 ? 3.568 13.043 -7.808 1.00 87.00 163 THR A C 1
ATOM 1235 O O . THR A 1 163 ? 4.295 14.009 -8.016 1.00 87.00 163 THR A O 1
ATOM 1238 N N . ALA A 1 164 ? 2.742 12.993 -6.758 1.00 84.69 164 ALA A N 1
ATOM 1239 C CA . ALA A 1 164 ? 2.601 14.077 -5.784 1.00 84.69 164 ALA A CA 1
ATOM 1240 C C . ALA A 1 164 ? 3.657 14.024 -4.667 1.00 84.69 164 ALA A C 1
ATOM 1242 O O . ALA A 1 164 ? 4.083 15.070 -4.182 1.00 84.69 164 ALA A O 1
ATOM 1243 N N . LEU A 1 165 ? 4.077 12.821 -4.261 1.00 80.38 165 LEU A N 1
ATOM 1244 C CA . LEU A 1 165 ? 5.018 12.600 -3.156 1.00 80.38 165 LEU A CA 1
ATOM 1245 C C . LEU A 1 165 ? 6.373 12.029 -3.575 1.00 80.38 165 LEU A C 1
ATOM 1247 O O . LEU A 1 165 ? 7.215 11.880 -2.694 1.00 80.38 165 LEU A O 1
ATOM 1251 N N . ALA A 1 166 ? 6.556 11.746 -4.874 1.00 79.06 166 ALA A N 1
ATOM 1252 C CA . ALA A 1 166 ? 7.729 11.263 -5.621 1.00 79.06 166 ALA A CA 1
ATOM 1253 C C . ALA A 1 166 ? 8.977 10.940 -4.785 1.00 79.06 166 ALA A C 1
ATOM 1255 O O . ALA A 1 166 ? 10.071 11.456 -5.030 1.00 79.06 166 ALA A O 1
ATOM 1256 N N . SER A 1 167 ? 8.821 10.087 -3.773 1.00 80.94 167 SER A N 1
ATOM 1257 C CA . SER A 1 167 ? 9.853 9.887 -2.766 1.00 80.94 167 SER A CA 1
ATOM 1258 C C . SER A 1 167 ? 11.005 9.137 -3.413 1.00 80.94 167 SER A C 1
ATOM 1260 O O . SER A 1 167 ? 10.796 8.141 -4.106 1.00 80.94 167 SER A O 1
ATOM 1262 N N . GLY A 1 168 ? 12.222 9.660 -3.253 1.00 81.69 168 GLY A N 1
ATOM 1263 C CA . GLY A 1 168 ? 13.381 9.159 -3.994 1.00 81.69 168 GLY A CA 1
ATOM 1264 C C . GLY A 1 168 ? 13.319 9.424 -5.505 1.00 81.69 168 GLY A C 1
ATOM 1265 O O . GLY A 1 168 ? 13.944 8.688 -6.259 1.00 81.69 168 GLY A O 1
ATOM 1266 N N . ASN A 1 169 ? 12.576 10.449 -5.950 1.00 87.12 169 ASN A N 1
ATOM 1267 C CA . ASN A 1 169 ? 12.346 10.792 -7.362 1.00 87.12 169 ASN A CA 1
ATOM 1268 C C . ASN A 1 169 ? 11.742 9.641 -8.187 1.00 87.12 169 ASN A C 1
ATOM 1270 O O . ASN A 1 169 ? 12.005 9.520 -9.382 1.00 87.12 169 ASN A O 1
ATOM 1274 N N . LEU A 1 170 ? 10.929 8.799 -7.545 1.00 91.44 170 LEU A N 1
ATOM 1275 C CA . LEU A 1 170 ? 10.314 7.624 -8.149 1.00 91.44 170 LEU A CA 1
ATOM 1276 C C . LEU A 1 170 ? 8.785 7.721 -8.103 1.00 91.44 170 LEU A C 1
ATOM 1278 O O . LEU A 1 170 ? 8.193 7.966 -7.051 1.00 91.44 170 LEU A O 1
ATOM 1282 N N . SER A 1 171 ? 8.158 7.461 -9.247 1.00 94.06 171 SER A N 1
ATOM 1283 C CA . SER A 1 171 ? 6.724 7.205 -9.392 1.00 94.06 171 SER A CA 1
ATOM 1284 C C . SER A 1 171 ? 6.535 5.755 -9.835 1.00 94.06 171 SER A C 1
ATOM 1286 O O . SER A 1 171 ? 7.333 5.249 -10.617 1.00 94.06 171 SER A O 1
ATOM 1288 N N . LEU A 1 172 ? 5.511 5.074 -9.318 1.00 95.06 172 LEU A N 1
ATOM 1289 C CA . LEU A 1 172 ? 5.175 3.680 -9.640 1.00 95.06 172 LEU A CA 1
ATOM 1290 C C . LEU A 1 172 ? 3.700 3.542 -10.050 1.00 95.06 172 LEU A C 1
ATOM 1292 O O . LEU A 1 172 ? 3.058 2.527 -9.762 1.00 95.06 172 LEU A O 1
ATOM 1296 N N . LEU A 1 173 ? 3.129 4.574 -10.677 1.00 93.38 173 LEU A N 1
ATOM 1297 C CA . LEU A 1 173 ? 1.707 4.614 -11.041 1.00 93.38 173 LEU A CA 1
ATOM 1298 C C . LEU A 1 173 ? 1.420 3.907 -12.368 1.00 93.38 173 LEU A C 1
ATOM 1300 O O . LEU A 1 173 ? 0.381 3.266 -12.517 1.00 93.38 173 LEU A O 1
ATOM 1304 N N . THR A 1 174 ? 2.339 3.993 -13.323 1.00 95.19 174 THR A N 1
ATOM 1305 C CA . THR A 1 174 ? 2.178 3.430 -14.665 1.00 95.19 174 THR A CA 1
ATOM 1306 C C . THR A 1 174 ? 3.034 2.185 -14.867 1.00 95.19 174 THR A C 1
ATOM 1308 O O . THR A 1 174 ? 4.039 1.967 -14.195 1.00 95.19 174 THR A O 1
ATOM 1311 N N . TYR A 1 175 ? 2.647 1.362 -15.841 1.00 97.38 175 TYR A N 1
ATOM 1312 C CA . TYR A 1 175 ? 3.424 0.188 -16.234 1.00 97.38 175 TYR A CA 1
ATOM 1313 C C . TYR A 1 175 ? 4.856 0.543 -16.644 1.00 97.38 175 TYR A C 1
ATOM 1315 O O . TYR A 1 175 ? 5.790 -0.117 -16.195 1.00 97.38 175 TYR A O 1
ATOM 1323 N N . ASP A 1 176 ? 5.032 1.588 -17.456 1.00 97.12 176 ASP A N 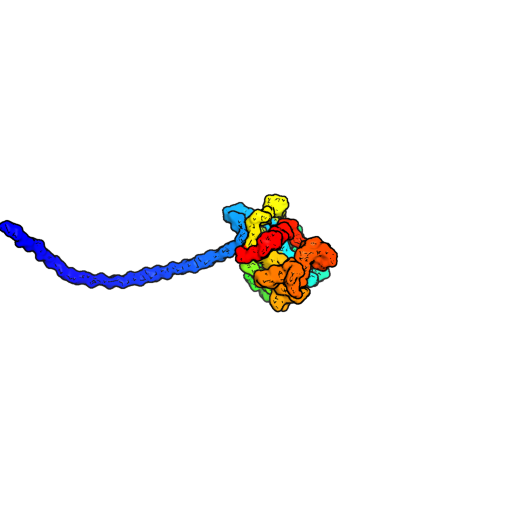1
ATOM 1324 C CA . ASP A 1 176 ? 6.355 1.951 -17.967 1.00 97.12 176 ASP A CA 1
ATOM 1325 C C . ASP A 1 176 ? 7.261 2.445 -16.839 1.00 97.12 176 ASP A C 1
ATOM 1327 O O . ASP A 1 176 ? 8.419 2.049 -16.779 1.00 97.12 176 ASP A O 1
ATOM 1331 N N . GLU A 1 177 ? 6.737 3.230 -15.894 1.00 96.19 177 GLU A N 1
ATOM 1332 C CA . GLU A 1 177 ? 7.485 3.639 -14.700 1.00 96.19 177 GLU A CA 1
ATOM 1333 C C . GLU A 1 177 ? 7.938 2.435 -13.860 1.00 96.19 177 GLU A C 1
ATOM 1335 O O . GLU A 1 177 ? 9.105 2.351 -13.481 1.00 96.19 177 GLU A O 1
ATOM 1340 N N . VAL A 1 178 ? 7.042 1.471 -13.616 1.00 97.00 178 VAL A N 1
ATOM 1341 C CA . VAL A 1 178 ? 7.354 0.258 -12.841 1.00 97.00 178 VAL A CA 1
ATOM 1342 C C . VAL A 1 178 ? 8.399 -0.597 -13.554 1.00 97.00 178 VAL A C 1
ATOM 1344 O O . VAL A 1 178 ? 9.386 -1.005 -12.936 1.00 97.00 178 VAL A O 1
ATOM 1347 N N . LYS A 1 179 ? 8.208 -0.861 -14.854 1.00 97.38 179 LYS A N 1
ATOM 1348 C CA . LYS A 1 179 ? 9.176 -1.609 -15.663 1.00 97.38 179 LYS A CA 1
ATOM 1349 C C . LYS A 1 179 ? 10.526 -0.907 -15.633 1.00 97.38 179 LYS A C 1
ATOM 1351 O O . LYS A 1 179 ? 11.527 -1.538 -15.319 1.00 97.38 179 LYS A O 1
ATOM 1356 N N . ASN A 1 180 ? 10.555 0.393 -15.901 1.00 96.50 180 ASN A N 1
ATOM 1357 C CA . ASN A 1 180 ? 11.792 1.155 -15.994 1.00 96.50 180 ASN A CA 1
ATOM 1358 C C . ASN A 1 180 ? 12.545 1.229 -14.663 1.00 96.50 180 ASN A C 1
ATOM 1360 O O . ASN A 1 180 ? 13.767 1.160 -14.684 1.00 96.50 180 ASN A O 1
ATOM 1364 N N . ALA A 1 181 ? 11.850 1.310 -13.525 1.00 95.44 181 ALA A N 1
ATOM 1365 C CA . ALA A 1 181 ? 12.476 1.275 -12.200 1.00 95.44 181 ALA A CA 1
ATOM 1366 C C . ALA A 1 181 ? 13.118 -0.088 -11.867 1.00 95.44 181 ALA A C 1
ATOM 1368 O O . ALA A 1 181 ? 13.994 -0.166 -11.001 1.00 95.44 181 ALA A O 1
ATOM 1369 N N . THR A 1 182 ? 12.687 -1.148 -12.555 1.00 94.81 182 THR A N 1
ATOM 1370 C CA . THR A 1 182 ? 13.050 -2.545 -12.281 1.00 94.81 182 THR A CA 1
ATOM 1371 C C . THR A 1 182 ? 14.035 -3.126 -13.299 1.00 94.81 182 THR A C 1
ATOM 1373 O O . THR A 1 182 ? 14.837 -3.990 -12.962 1.00 94.81 182 THR A O 1
ATOM 1376 N N . ASP A 1 183 ? 13.970 -2.676 -14.547 1.00 95.94 183 ASP A N 1
ATOM 1377 C CA . ASP A 1 183 ? 14.761 -3.174 -15.666 1.00 95.94 183 ASP A CA 1
ATOM 1378 C C . ASP A 1 183 ? 16.166 -2.542 -15.658 1.00 95.94 183 ASP A C 1
ATOM 1380 O O . ASP A 1 183 ? 16.274 -1.336 -15.886 1.00 95.94 183 ASP A O 1
ATOM 1384 N N . PRO A 1 184 ? 17.252 -3.312 -15.446 1.00 94.00 184 PRO A N 1
ATOM 1385 C CA . PRO A 1 184 ? 18.611 -2.768 -15.390 1.00 94.00 184 PRO A CA 1
ATOM 1386 C C . PRO A 1 184 ? 19.095 -2.181 -16.725 1.00 94.00 184 PRO A C 1
ATOM 1388 O O . PRO A 1 184 ? 20.113 -1.492 -16.752 1.00 94.00 184 PRO A O 1
ATOM 1391 N N . SER A 1 185 ? 18.389 -2.435 -17.834 1.00 94.69 185 SER A N 1
ATOM 1392 C CA . SER A 1 185 ? 18.674 -1.804 -19.131 1.00 94.69 185 SER A CA 1
ATOM 1393 C C . SER A 1 185 ? 18.034 -0.418 -19.293 1.00 94.69 185 SER A C 1
ATOM 1395 O O . SER A 1 185 ? 18.342 0.301 -20.245 1.00 94.69 185 SER A O 1
ATOM 1397 N N . SER A 1 186 ? 17.149 -0.027 -18.373 1.00 95.44 186 SER A N 1
ATOM 1398 C CA . SER A 1 186 ? 16.465 1.262 -18.395 1.00 95.44 186 SER A CA 1
ATOM 1399 C C . SER A 1 186 ? 17.381 2.405 -17.959 1.00 95.44 186 SER A C 1
ATOM 1401 O O . SER A 1 186 ? 18.097 2.315 -16.964 1.00 95.44 186 SER A O 1
ATOM 1403 N N . ALA A 1 187 ? 17.271 3.549 -18.639 1.00 92.00 187 ALA A N 1
ATOM 1404 C CA . ALA A 1 187 ? 17.952 4.783 -18.242 1.00 92.00 187 ALA A CA 1
ATOM 1405 C C . ALA A 1 187 ? 17.462 5.347 -16.892 1.00 92.00 187 ALA A C 1
ATOM 1407 O O . ALA A 1 187 ? 18.144 6.172 -16.291 1.00 92.00 187 ALA A O 1
ATOM 1408 N N . THR A 1 188 ? 16.287 4.919 -16.422 1.00 91.75 188 THR A N 1
ATOM 1409 C CA . THR A 1 188 ? 15.702 5.309 -15.128 1.00 91.75 188 THR A CA 1
ATOM 1410 C C . THR A 1 188 ? 15.570 4.118 -14.177 1.00 91.75 188 THR A C 1
ATOM 1412 O O . THR A 1 188 ? 14.646 4.060 -13.370 1.00 91.75 188 THR A O 1
ATOM 1415 N N . PHE A 1 189 ? 16.484 3.150 -14.287 1.00 94.38 189 PHE A N 1
ATOM 1416 C CA . PHE A 1 189 ? 16.598 2.033 -13.353 1.00 94.38 189 PHE A CA 1
ATOM 1417 C C . PHE A 1 189 ? 16.880 2.515 -11.925 1.00 94.38 189 PHE A C 1
ATOM 1419 O O . PHE A 1 189 ? 17.769 3.336 -11.704 1.00 94.38 189 PHE A O 1
ATOM 1426 N N . MET A 1 190 ? 16.138 1.979 -10.950 1.00 92.81 190 MET A N 1
ATOM 1427 C CA . MET A 1 190 ? 16.181 2.426 -9.551 1.00 92.81 190 MET A CA 1
ATOM 1428 C C . MET A 1 190 ? 16.515 1.300 -8.563 1.00 92.81 190 MET A C 1
ATOM 1430 O O . MET A 1 190 ? 16.295 1.469 -7.370 1.00 92.81 190 MET A O 1
ATOM 1434 N N . ASN A 1 191 ? 17.046 0.158 -9.019 1.00 93.56 191 ASN A N 1
ATOM 1435 C CA . ASN A 1 191 ? 17.358 -1.001 -8.164 1.00 93.56 191 ASN A CA 1
ATOM 1436 C C . ASN A 1 191 ? 16.157 -1.470 -7.321 1.00 93.56 191 ASN A C 1
ATOM 1438 O O . ASN A 1 191 ? 16.308 -1.821 -6.151 1.00 93.56 191 ASN A O 1
ATOM 1442 N N . LEU A 1 192 ? 14.944 -1.464 -7.900 1.00 93.44 192 LEU A N 1
ATOM 1443 C CA . LEU A 1 192 ? 13.711 -1.791 -7.170 1.00 93.44 192 LEU A CA 1
ATOM 1444 C C . LEU A 1 192 ? 13.817 -3.125 -6.417 1.00 93.44 192 LEU A C 1
ATOM 1446 O O . LEU A 1 192 ? 13.405 -3.196 -5.262 1.00 93.44 192 LEU A O 1
ATOM 1450 N N . LEU A 1 193 ? 14.398 -4.156 -7.045 1.00 93.69 193 LEU A N 1
ATOM 1451 C CA . LEU A 1 193 ? 14.607 -5.457 -6.408 1.00 93.69 193 LEU A CA 1
ATOM 1452 C C . LEU A 1 193 ? 15.511 -5.363 -5.173 1.00 93.69 193 LEU A C 1
ATOM 1454 O O . LEU A 1 193 ? 15.150 -5.880 -4.121 1.00 93.69 193 LEU A O 1
ATOM 1458 N N . ASP A 1 194 ? 16.636 -4.657 -5.249 1.00 94.12 194 ASP A N 1
ATOM 1459 C CA . ASP A 1 194 ? 17.552 -4.566 -4.112 1.00 94.12 194 ASP A CA 1
ATOM 1460 C C . ASP A 1 194 ? 16.968 -3.754 -2.951 1.00 94.12 194 ASP A C 1
ATOM 1462 O O . ASP A 1 194 ? 17.216 -4.078 -1.788 1.00 94.12 194 ASP A O 1
ATOM 1466 N N . HIS A 1 195 ? 16.137 -2.748 -3.242 1.00 93.81 195 HIS A N 1
ATOM 1467 C CA . HIS A 1 195 ? 15.390 -2.012 -2.220 1.00 93.81 195 HIS A CA 1
ATOM 1468 C C . HIS A 1 195 ? 14.371 -2.898 -1.486 1.00 93.81 195 HIS A C 1
ATOM 1470 O O . HIS A 1 195 ? 14.296 -2.833 -0.257 1.00 93.81 195 HIS A O 1
ATOM 1476 N N . ILE A 1 196 ? 13.598 -3.730 -2.199 1.00 93.06 196 ILE A N 1
ATOM 1477 C CA . ILE A 1 196 ? 12.594 -4.606 -1.559 1.00 93.06 196 ILE A CA 1
ATOM 1478 C C . ILE A 1 196 ? 13.214 -5.830 -0.870 1.00 93.06 196 ILE A C 1
ATOM 1480 O O . ILE A 1 196 ? 12.585 -6.411 0.013 1.00 93.06 196 ILE A O 1
ATOM 1484 N N . GLU A 1 197 ? 14.437 -6.211 -1.247 1.00 91.69 197 GLU A N 1
ATOM 1485 C CA . GLU A 1 197 ? 15.197 -7.299 -0.615 1.00 91.69 197 GLU A CA 1
ATOM 1486 C C . GLU A 1 197 ? 16.163 -6.824 0.481 1.00 91.69 197 GLU A C 1
ATOM 1488 O O . GLU A 1 197 ? 16.656 -7.642 1.255 1.00 91.69 197 GLU A O 1
ATOM 1493 N N . GLY A 1 198 ? 16.430 -5.518 0.574 1.00 87.69 198 GLY A N 1
ATOM 1494 C CA . GLY A 1 198 ? 17.389 -4.957 1.531 1.00 87.69 198 GLY A CA 1
ATOM 1495 C C . GLY A 1 198 ? 18.855 -5.260 1.191 1.00 87.69 198 GLY A C 1
ATOM 1496 O O . GLY A 1 198 ? 19.711 -5.269 2.077 1.00 87.69 198 GLY A O 1
ATOM 1497 N N . ASN A 1 199 ? 19.176 -5.503 -0.082 1.00 87.50 199 ASN A N 1
ATOM 1498 C CA . ASN A 1 199 ? 20.501 -5.945 -0.528 1.00 87.50 199 ASN A CA 1
ATOM 1499 C C . ASN A 1 199 ? 21.483 -4.777 -0.703 1.00 87.50 199 ASN A C 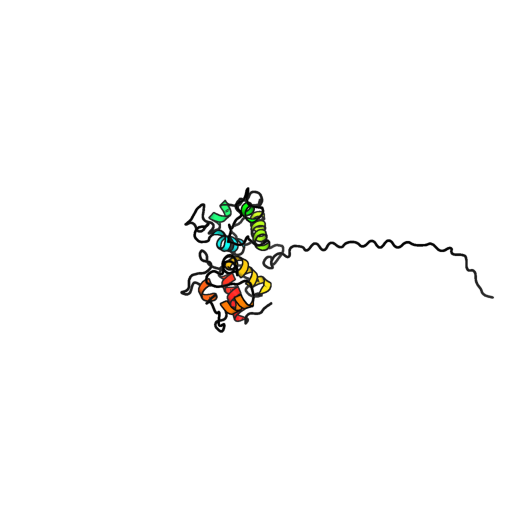1
ATOM 1501 O O . ASN A 1 199 ? 21.886 -4.444 -1.811 1.00 87.50 199 ASN A O 1
ATOM 1505 N N . GLY A 1 200 ? 21.886 -4.138 0.398 1.00 86.06 200 GLY A N 1
ATOM 1506 C CA . GLY A 1 200 ? 22.844 -3.020 0.360 1.00 86.06 200 GLY A CA 1
ATOM 1507 C C . GLY A 1 200 ? 22.235 -1.674 -0.058 1.00 86.06 200 GLY A C 1
ATOM 1508 O O . GLY A 1 200 ? 22.965 -0.697 -0.211 1.00 86.06 200 GLY A O 1
ATOM 1509 N N . TYR A 1 201 ? 20.907 -1.611 -0.181 1.00 88.12 201 TYR A N 1
ATOM 1510 C CA . TYR A 1 201 ? 20.123 -0.398 -0.417 1.00 88.12 201 TYR A CA 1
ATOM 1511 C C . TYR A 1 201 ? 19.223 -0.107 0.786 1.00 88.12 201 TYR A C 1
ATOM 1513 O O . TYR A 1 201 ? 18.976 -0.978 1.623 1.00 88.12 201 TYR A O 1
ATOM 1521 N N . SER A 1 202 ? 18.720 1.127 0.886 1.00 88.44 202 SER A N 1
ATOM 1522 C CA . SER A 1 202 ? 17.728 1.465 1.908 1.00 88.44 202 SER A CA 1
ATOM 1523 C C . SER A 1 202 ? 16.480 0.605 1.723 1.00 88.44 202 SER A C 1
ATOM 1525 O O . SER A 1 202 ? 15.848 0.622 0.669 1.00 88.44 202 SER A O 1
ATOM 1527 N N . GLN A 1 203 ? 16.132 -0.163 2.749 1.00 89.94 203 GLN A N 1
ATOM 1528 C CA . GLN A 1 203 ? 15.046 -1.124 2.654 1.00 89.94 203 GLN A CA 1
ATOM 1529 C C . GLN A 1 203 ? 13.698 -0.430 2.413 1.00 89.94 203 GLN A C 1
ATOM 1531 O O . GLN A 1 203 ? 13.379 0.574 3.056 1.00 89.94 203 GLN A O 1
ATOM 1536 N N . MET A 1 204 ? 12.910 -0.987 1.492 1.00 90.31 204 MET A N 1
ATOM 1537 C CA . MET A 1 204 ? 11.557 -0.533 1.184 1.00 90.31 204 MET A CA 1
ATOM 1538 C C . MET A 1 204 ? 10.538 -1.671 1.356 1.00 90.31 204 MET A C 1
ATOM 1540 O O . MET A 1 204 ? 10.794 -2.787 0.901 1.00 90.31 204 MET A O 1
ATOM 1544 N N . PRO A 1 205 ? 9.358 -1.404 1.949 1.00 88.44 205 PRO A N 1
ATOM 1545 C CA . PRO A 1 205 ? 8.924 -0.123 2.531 1.00 88.44 205 PRO A CA 1
ATOM 1546 C C . PRO A 1 205 ? 9.713 0.264 3.802 1.00 88.44 205 PRO A C 1
ATOM 1548 O O . PRO A 1 205 ? 10.130 -0.607 4.550 1.00 88.44 205 PRO A O 1
ATOM 1551 N N . GLN A 1 206 ? 9.896 1.560 4.088 1.00 80.38 206 GLN A N 1
ATOM 1552 C CA . GLN A 1 206 ? 10.833 2.042 5.131 1.00 80.38 206 GLN A CA 1
ATOM 1553 C C . GLN A 1 206 ? 10.627 1.467 6.547 1.00 80.38 206 GLN A C 1
ATOM 1555 O O . GLN A 1 206 ? 11.585 1.387 7.309 1.00 80.38 206 GLN A O 1
ATOM 1560 N N . ASN A 1 207 ? 9.402 1.076 6.908 1.00 74.62 207 ASN A N 1
ATOM 1561 C CA . ASN A 1 207 ? 9.059 0.550 8.236 1.00 74.62 207 ASN A CA 1
ATOM 1562 C C . ASN A 1 207 ? 8.496 -0.878 8.180 1.00 74.62 207 ASN A C 1
ATOM 1564 O O . ASN A 1 207 ? 7.743 -1.299 9.059 1.00 74.62 207 ASN A O 1
ATOM 1568 N N . GLY A 1 208 ? 8.850 -1.629 7.134 1.00 74.19 208 GLY A N 1
ATOM 1569 C CA . GLY A 1 208 ? 8.414 -3.005 6.954 1.00 74.19 208 GLY A CA 1
ATOM 1570 C C . GLY A 1 208 ? 9.290 -3.784 5.983 1.00 74.19 208 GLY A C 1
ATOM 1571 O O . GLY A 1 208 ? 10.238 -3.285 5.390 1.00 74.19 208 GLY A O 1
ATOM 1572 N N . SER A 1 209 ? 8.970 -5.059 5.824 1.00 80.56 209 SER A N 1
ATOM 1573 C CA . SER A 1 209 ? 9.498 -5.872 4.731 1.00 80.56 209 SER A CA 1
ATOM 1574 C C . SER A 1 209 ? 8.332 -6.280 3.859 1.00 80.56 209 SER A C 1
ATOM 1576 O O . SER A 1 209 ? 7.253 -6.593 4.370 1.00 80.56 209 SER A O 1
ATOM 1578 N N . LEU A 1 210 ? 8.552 -6.299 2.551 1.00 86.19 210 LEU A N 1
ATOM 1579 C CA . LEU A 1 210 ? 7.626 -6.974 1.664 1.00 86.19 210 LEU A CA 1
ATOM 1580 C C . LEU A 1 210 ? 7.592 -8.468 2.035 1.00 86.19 210 LEU A C 1
ATOM 1582 O O . LEU A 1 210 ? 8.611 -9.038 2.433 1.00 86.19 210 LEU A O 1
ATOM 1586 N N . SER A 1 211 ? 6.430 -9.114 1.927 1.00 84.62 211 SER A N 1
ATOM 1587 C CA . SER A 1 211 ? 6.355 -10.557 2.169 1.00 84.62 211 SER A CA 1
ATOM 1588 C C . SER A 1 211 ? 7.208 -11.310 1.144 1.00 84.62 211 SER A C 1
ATOM 1590 O O . SER A 1 211 ? 7.347 -10.885 -0.007 1.00 84.62 211 SER A O 1
ATOM 1592 N N . THR A 1 212 ? 7.739 -12.471 1.530 1.00 84.94 212 THR A N 1
ATOM 1593 C CA . THR A 1 212 ? 8.494 -13.337 0.610 1.00 84.94 212 THR A CA 1
ATOM 1594 C C . THR A 1 212 ? 7.669 -13.719 -0.620 1.00 84.94 212 THR A C 1
ATOM 1596 O O . THR A 1 212 ? 8.221 -13.814 -1.714 1.00 84.94 212 THR A O 1
ATOM 1599 N N . CYS A 1 213 ? 6.347 -13.866 -0.470 1.00 85.75 213 CYS A N 1
ATOM 1600 C CA . CYS A 1 213 ? 5.440 -14.105 -1.589 1.00 85.75 213 CYS A CA 1
ATOM 1601 C C . CYS A 1 213 ? 5.377 -12.916 -2.558 1.00 85.75 213 CYS A C 1
ATOM 1603 O O . CYS A 1 213 ? 5.558 -13.108 -3.758 1.00 85.75 213 CYS A O 1
ATOM 1605 N N . ASN A 1 214 ? 5.196 -11.690 -2.056 1.00 89.12 214 ASN A N 1
ATOM 1606 C CA . ASN A 1 214 ? 5.150 -10.501 -2.910 1.00 89.12 214 ASN A CA 1
ATOM 1607 C C . ASN A 1 214 ? 6.474 -10.318 -3.670 1.00 89.12 214 ASN A C 1
ATOM 1609 O O . ASN A 1 214 ? 6.465 -10.023 -4.864 1.00 89.12 214 ASN A O 1
ATOM 1613 N N . ILE A 1 215 ? 7.612 -10.552 -3.003 1.00 91.44 215 ILE A N 1
ATOM 1614 C CA . ILE A 1 215 ? 8.934 -10.525 -3.648 1.00 91.44 215 ILE A CA 1
ATOM 1615 C C . ILE A 1 215 ? 9.009 -11.600 -4.741 1.00 91.44 215 ILE A C 1
ATOM 1617 O O . ILE A 1 215 ? 9.434 -11.309 -5.859 1.00 91.44 215 ILE A O 1
ATOM 1621 N N . ALA A 1 216 ? 8.562 -12.827 -4.457 1.00 90.81 216 ALA A N 1
ATOM 1622 C CA . ALA A 1 216 ? 8.556 -13.917 -5.432 1.00 90.81 216 ALA A CA 1
ATOM 1623 C C . ALA A 1 216 ? 7.661 -13.619 -6.648 1.00 90.81 216 ALA A C 1
ATOM 1625 O O . ALA A 1 216 ? 8.065 -13.894 -7.777 1.00 90.81 216 ALA A O 1
ATOM 1626 N N . GLN A 1 217 ? 6.487 -13.015 -6.446 1.00 92.38 217 GLN A N 1
ATOM 1627 C CA . GLN A 1 217 ? 5.583 -12.611 -7.527 1.00 92.38 217 GLN A CA 1
ATOM 1628 C C . GLN A 1 217 ? 6.193 -11.499 -8.391 1.00 92.38 217 GLN A C 1
ATOM 1630 O O . GLN A 1 217 ? 6.185 -11.612 -9.617 1.00 92.38 217 GLN A O 1
ATOM 1635 N N . ILE A 1 218 ? 6.807 -10.477 -7.782 1.00 94.94 218 ILE A N 1
ATOM 1636 C CA . ILE A 1 218 ? 7.537 -9.433 -8.524 1.00 94.94 218 ILE A CA 1
ATOM 1637 C C . ILE A 1 218 ? 8.673 -10.056 -9.345 1.00 94.94 218 ILE A C 1
ATOM 1639 O O . ILE A 1 218 ? 8.774 -9.804 -10.545 1.00 94.94 218 ILE A O 1
ATOM 1643 N N . LYS A 1 219 ? 9.489 -10.927 -8.738 1.00 94.56 219 LYS A N 1
ATOM 1644 C CA . LYS A 1 219 ? 10.574 -11.633 -9.439 1.00 94.56 219 LYS A CA 1
ATOM 1645 C C . LYS A 1 219 ? 10.066 -12.491 -10.591 1.00 94.56 219 LYS A C 1
ATOM 1647 O O . LYS A 1 219 ? 10.678 -12.490 -11.655 1.00 94.56 219 LYS A O 1
ATOM 1652 N N . LYS A 1 220 ? 8.952 -13.202 -10.409 1.00 94.62 220 LYS A N 1
ATOM 1653 C CA . LYS A 1 220 ? 8.325 -13.998 -11.472 1.00 94.62 220 LYS A CA 1
ATOM 1654 C C . LYS A 1 220 ? 7.939 -13.121 -12.660 1.00 94.62 220 LYS A C 1
ATOM 1656 O O . LYS A 1 220 ? 8.331 -13.435 -13.777 1.00 94.62 220 LYS A O 1
ATOM 1661 N N . TRP A 1 221 ? 7.250 -12.008 -12.416 1.00 96.25 221 TRP A N 1
ATOM 1662 C CA . TRP A 1 221 ? 6.858 -11.071 -13.472 1.00 96.25 221 TRP A CA 1
ATOM 1663 C C . TRP A 1 221 ? 8.060 -10.496 -14.238 1.00 96.25 221 TRP A C 1
ATOM 1665 O O . TRP A 1 221 ? 8.022 -10.395 -15.464 1.00 96.25 221 TRP A O 1
ATOM 1675 N N . ILE A 1 222 ? 9.151 -10.180 -13.534 1.00 95.69 222 ILE A N 1
ATOM 1676 C CA . ILE A 1 222 ? 10.414 -9.740 -14.150 1.00 95.69 222 ILE A CA 1
ATOM 1677 C C . ILE A 1 222 ? 11.000 -10.850 -15.030 1.00 95.69 222 ILE A C 1
ATOM 1679 O O . ILE A 1 222 ? 11.330 -10.610 -16.190 1.00 95.69 222 ILE A O 1
ATOM 1683 N N . ASN A 1 223 ? 11.091 -12.072 -14.499 1.00 95.19 223 ASN A N 1
ATOM 1684 C CA . ASN A 1 223 ? 11.651 -13.227 -15.204 1.00 95.19 223 ASN A CA 1
ATOM 1685 C C . ASN A 1 223 ? 10.823 -13.636 -16.431 1.00 95.19 223 ASN A C 1
ATOM 1687 O O . ASN A 1 223 ? 11.380 -14.147 -17.400 1.00 95.19 223 ASN A O 1
ATOM 1691 N N . ASP A 1 224 ? 9.516 -13.376 -16.414 1.00 95.50 224 ASP A N 1
ATOM 1692 C CA . ASP A 1 224 ? 8.619 -13.587 -17.554 1.00 95.50 224 ASP A CA 1
ATOM 1693 C C . ASP A 1 224 ? 8.756 -12.506 -18.643 1.00 95.50 224 ASP A C 1
ATOM 1695 O O . ASP A 1 224 ? 8.054 -12.552 -19.654 1.00 95.50 224 ASP A O 1
ATOM 1699 N N . GLY A 1 225 ? 9.645 -11.525 -18.458 1.00 95.94 225 GLY A N 1
ATOM 1700 C CA . GLY A 1 225 ? 9.897 -10.466 -19.433 1.00 95.94 225 GLY A CA 1
ATOM 1701 C C . GLY A 1 225 ? 8.920 -9.297 -19.339 1.00 95.94 225 GLY A C 1
ATOM 1702 O O . GLY A 1 225 ? 8.644 -8.657 -20.353 1.00 95.94 225 GLY A O 1
ATOM 1703 N N . PHE A 1 226 ? 8.417 -9.002 -18.137 1.00 96.31 226 PHE A N 1
ATOM 1704 C CA . PHE A 1 226 ? 7.503 -7.890 -17.869 1.00 96.31 226 PHE A CA 1
ATOM 1705 C C . PHE A 1 226 ? 6.202 -7.960 -18.695 1.00 96.31 226 PHE A C 1
ATOM 1707 O O . PHE A 1 226 ? 5.866 -7.007 -19.392 1.00 96.31 226 PHE A O 1
ATOM 1714 N N . PRO A 1 227 ? 5.426 -9.058 -18.685 1.00 96.06 227 PRO A N 1
ATOM 1715 C CA . PRO A 1 227 ? 4.170 -9.083 -19.428 1.00 96.06 227 PRO A CA 1
ATOM 1716 C C . PRO A 1 227 ? 3.215 -7.980 -18.930 1.00 96.06 227 PRO A C 1
ATOM 1718 O O . PRO A 1 227 ? 3.009 -7.816 -17.729 1.00 96.06 227 PRO A O 1
ATOM 1721 N N . LYS A 1 228 ? 2.632 -7.209 -19.858 1.00 95.50 228 LYS A N 1
ATOM 1722 C CA . LYS A 1 228 ? 1.609 -6.180 -19.584 1.00 95.50 228 LYS A CA 1
ATOM 1723 C C . LYS A 1 228 ? 0.204 -6.772 -19.747 1.00 95.50 228 LYS A C 1
ATOM 1725 O O . LYS A 1 228 ? -0.549 -6.362 -20.630 1.00 95.5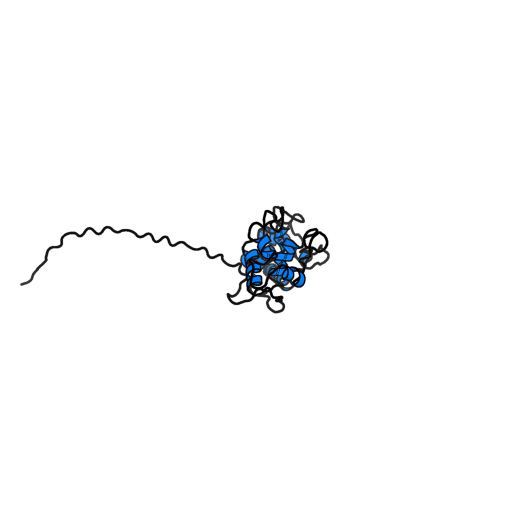0 228 LYS A O 1
ATOM 1730 N N . ASN A 1 229 ? -0.086 -7.798 -18.953 1.00 89.81 229 ASN A N 1
ATOM 1731 C CA . ASN A 1 229 ? -1.351 -8.539 -18.913 1.00 89.81 229 ASN A CA 1
ATOM 1732 C C . ASN A 1 229 ? -2.149 -8.232 -17.646 1.00 89.81 229 ASN A C 1
ATOM 1734 O O . ASN A 1 229 ? -1.547 -7.778 -16.653 1.00 89.81 229 ASN A O 1
#